Protein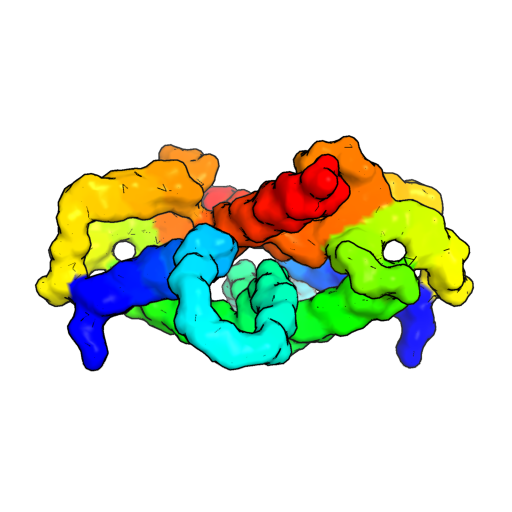 AF-0000000075836950 (afdb_homodimer)

Organism: Prymnesium parvum (NCBI:txid97485)

InterPro domains:
  IPR002048 EF-hand domain [PF13499] (46-102)
  IPR002048 EF-hand domain [PS50222] (43-71)
  IPR002048 EF-hand domain [PS50222] (75-110)
  IPR002048 EF-hand domain [SM00054] (47-75)
  IPR002048 EF-hand domain [SM00054] (79-107)
  IPR002048 EF-hand domain [cd00051] (47-103)
  IPR011992 EF-hand domain pair [SSF47473] (41-111)
  IPR018247 EF-Hand 1, calcium-binding site [PS00018] (88-100)

Structure (mmCIF, N/CA/C/O backbone):
data_AF-0000000075836950-model_v1
#
loop_
_entity.id
_entity.type
_entity.pdbx_description
1 polymer 'EF-hand domain-containing protein'
#
loop_
_atom_site.group_PDB
_atom_site.id
_atom_site.type_symbol
_atom_site.label_atom_id
_atom_site.label_alt_id
_atom_site.label_comp_id
_atom_site.label_asym_id
_atom_site.label_entity_id
_atom_site.label_seq_id
_atom_site.pdbx_PDB_ins_code
_atom_site.Cartn_x
_atom_site.Cartn_y
_atom_site.Cartn_z
_atom_site.occupancy
_atom_site.B_iso_or_equiv
_atom_site.auth_seq_id
_atom_site.auth_comp_id
_atom_site.auth_asym_id
_atom_site.auth_atom_id
_atom_site.pdbx_PDB_model_num
ATOM 1 N N . MET A 1 1 ? 17.656 -20.391 -0.139 1 33.03 1 MET A N 1
ATOM 2 C CA . MET A 1 1 ? 16.547 -20.234 0.793 1 33.03 1 MET A CA 1
ATOM 3 C C . MET A 1 1 ? 15.273 -20.875 0.243 1 33.03 1 MET A C 1
ATOM 5 O O . MET A 1 1 ? 15.016 -20.828 -0.96 1 33.03 1 MET A O 1
ATOM 9 N N . ARG A 1 2 ? 14.781 -21.922 0.894 1 37.28 2 ARG A N 1
ATOM 10 C CA . ARG A 1 2 ? 13.711 -22.812 0.458 1 37.28 2 ARG A CA 1
ATOM 11 C C . ARG A 1 2 ? 12.461 -22.016 0.08 1 37.28 2 ARG A C 1
ATOM 13 O O . ARG A 1 2 ? 12.133 -21.016 0.722 1 37.28 2 ARG A O 1
ATOM 20 N N . PRO A 1 3 ? 11.938 -22.344 -1.01 1 38.16 3 PRO A N 1
ATOM 21 C CA . PRO A 1 3 ? 10.742 -21.703 -1.558 1 38.16 3 PRO A CA 1
ATOM 22 C C . PRO A 1 3 ? 9.617 -21.594 -0.536 1 38.16 3 PRO A C 1
ATOM 24 O O . PRO A 1 3 ? 8.781 -20.688 -0.629 1 38.16 3 PRO A O 1
ATOM 27 N N . LEU A 1 4 ? 9.5 -22.656 0.334 1 40.75 4 LEU A N 1
ATOM 28 C CA . LEU A 1 4 ? 8.453 -22.625 1.347 1 40.75 4 LEU A CA 1
ATOM 29 C C . LEU A 1 4 ? 8.594 -21.375 2.227 1 40.75 4 LEU A C 1
ATOM 31 O O . LEU A 1 4 ? 7.598 -20.766 2.602 1 40.75 4 LEU A O 1
ATOM 35 N N . LYS A 1 5 ? 9.734 -21.203 2.689 1 46.09 5 LYS A N 1
ATOM 36 C CA . LYS A 1 5 ? 10.055 -20.094 3.588 1 46.09 5 LYS A CA 1
ATOM 37 C C . LYS A 1 5 ? 9.742 -18.75 2.939 1 46.09 5 LYS A C 1
ATOM 39 O O . LYS A 1 5 ? 9.383 -17.797 3.629 1 46.09 5 LYS A O 1
ATOM 44 N N . ARG A 1 6 ? 9.562 -19.016 1.681 1 44.62 6 ARG A N 1
ATOM 45 C CA . ARG A 1 6 ? 9.391 -17.766 0.959 1 44.62 6 ARG A CA 1
ATOM 46 C C . ARG A 1 6 ? 7.945 -17.281 1.034 1 44.62 6 ARG A C 1
ATOM 48 O O . ARG A 1 6 ? 7.691 -16.094 1.184 1 44.62 6 ARG A O 1
ATOM 55 N N . LEU A 1 7 ? 6.969 -18.219 0.743 1 46.62 7 LEU A N 1
ATOM 56 C CA . LEU A 1 7 ? 5.586 -17.797 0.926 1 46.62 7 LEU A CA 1
ATOM 57 C C . LEU A 1 7 ? 5.328 -17.406 2.373 1 46.62 7 LEU A C 1
ATOM 59 O O . LEU A 1 7 ? 4.676 -16.391 2.633 1 46.62 7 LEU A O 1
ATOM 63 N N . LEU A 1 8 ? 5.805 -18.25 3.24 1 49.03 8 LEU A N 1
ATOM 64 C CA . LEU A 1 8 ? 5.719 -17.906 4.656 1 49.03 8 LEU A CA 1
ATOM 65 C C . LEU A 1 8 ? 6.438 -16.578 4.938 1 49.03 8 LEU A C 1
ATOM 67 O O . LEU A 1 8 ? 5.988 -15.797 5.77 1 49.03 8 LEU A O 1
ATOM 71 N N . LEU A 1 9 ? 7.465 -16.578 4.27 1 49.38 9 LEU A N 1
ATOM 72 C CA . LEU A 1 9 ? 8.164 -15.312 4.426 1 49.38 9 LEU A CA 1
ATOM 73 C C . LEU A 1 9 ? 7.328 -14.156 3.895 1 49.38 9 LEU A C 1
ATOM 75 O O . LEU A 1 9 ? 7.281 -13.086 4.504 1 49.38 9 LEU A O 1
ATOM 79 N N . LEU A 1 10 ? 6.82 -14.602 2.658 1 53.12 10 LEU A N 1
ATOM 80 C CA . LEU A 1 10 ? 5.918 -13.555 2.199 1 53.12 10 LEU A CA 1
ATOM 81 C C . LEU A 1 10 ? 4.789 -13.328 3.197 1 53.12 10 LEU A C 1
ATOM 83 O O . LEU A 1 10 ? 4.465 -12.188 3.533 1 53.12 10 LEU A O 1
ATOM 87 N N . VAL A 1 11 ? 4.176 -14.523 3.516 1 55.38 11 VAL A N 1
ATOM 88 C CA . VAL A 1 11 ? 3.1 -14.453 4.5 1 55.38 11 VAL A CA 1
ATOM 89 C C . VAL A 1 11 ? 3.643 -13.914 5.82 1 55.38 11 VAL A C 1
ATOM 91 O O . VAL A 1 11 ? 2.992 -13.094 6.473 1 55.38 11 VAL A O 1
ATOM 94 N N . GLY A 1 12 ? 4.684 -14.547 6.074 1 55.53 12 GLY A N 1
ATOM 95 C CA . GLY A 1 12 ? 5.34 -14.078 7.285 1 55.53 12 GLY A CA 1
ATOM 96 C C . GLY A 1 12 ? 5.754 -12.617 7.219 1 55.53 12 GLY A C 1
ATOM 97 O O . GLY A 1 12 ? 5.559 -11.867 8.172 1 55.53 12 GLY A O 1
ATOM 98 N N . LEU A 1 13 ? 6.5 -12.484 6.18 1 50.88 13 LEU A N 1
ATOM 99 C CA . LEU A 1 13 ? 6.871 -11.086 5.996 1 50.88 13 LEU A CA 1
ATOM 100 C C . LEU A 1 13 ? 5.641 -10.188 6.027 1 50.88 13 LEU A C 1
ATOM 102 O O . LEU A 1 13 ? 5.668 -9.117 6.641 1 50.88 13 LEU A O 1
ATOM 106 N N . LEU A 1 14 ? 4.715 -10.75 5.285 1 51.88 14 LEU A N 1
ATOM 107 C CA . LEU A 1 14 ? 3.482 -9.969 5.262 1 51.88 14 LEU A CA 1
ATOM 108 C C . LEU A 1 14 ? 2.779 -10.023 6.613 1 51.88 14 LEU A C 1
ATOM 110 O O . LEU A 1 14 ? 2.205 -9.031 7.062 1 51.88 14 LEU A O 1
ATOM 114 N N . SER A 1 15 ? 2.729 -11.281 7.102 1 51.16 15 SER A N 1
ATOM 115 C CA . SER A 1 15 ? 2.191 -11.406 8.453 1 51.16 15 SER A CA 1
ATOM 116 C C . SER A 1 15 ? 3.043 -10.641 9.461 1 51.16 15 SER A C 1
ATOM 118 O O . SER A 1 15 ? 2.525 -10.109 10.445 1 51.16 15 SER A O 1
ATOM 120 N N . LEU A 1 16 ? 4.297 -10.859 9.383 1 48.06 16 LEU A N 1
ATOM 121 C CA . LEU A 1 16 ? 5.148 -10.039 10.242 1 48.06 16 LEU A CA 1
ATOM 122 C C . LEU A 1 16 ? 4.836 -8.562 10.062 1 48.06 16 LEU A C 1
ATOM 124 O O . LEU A 1 16 ? 4.898 -7.785 11.016 1 48.06 16 LEU A O 1
ATOM 128 N N . LEU A 1 17 ? 4.629 -8.312 8.883 1 43.25 17 LEU A N 1
ATOM 129 C CA . LEU A 1 17 ? 4.191 -6.945 8.633 1 43.25 17 LEU A CA 1
ATOM 130 C C . LEU A 1 17 ? 2.881 -6.652 9.352 1 43.25 17 LEU A C 1
ATOM 132 O O . LEU A 1 17 ? 2.674 -5.543 9.844 1 43.25 17 LEU A O 1
ATOM 136 N N . ILE A 1 18 ? 2.021 -7.621 9.289 1 41.62 18 ILE A N 1
ATOM 137 C CA . ILE A 1 18 ? 0.76 -7.473 10.008 1 41.62 18 ILE A CA 1
ATOM 138 C C . ILE A 1 18 ? 0.966 -7.789 11.484 1 41.62 18 ILE A C 1
ATOM 140 O O . ILE A 1 18 ? 0.426 -7.098 12.352 1 41.62 18 ILE A O 1
ATOM 144 N N . ALA A 1 19 ? 1.58 -8.914 11.781 1 41.06 19 ALA A N 1
ATOM 145 C CA . ALA A 1 19 ? 1.646 -9.414 13.156 1 41.06 19 ALA A CA 1
ATOM 146 C C . ALA A 1 19 ? 2.641 -8.602 13.984 1 41.06 19 ALA A C 1
ATOM 148 O O . ALA A 1 19 ? 2.707 -8.75 15.211 1 41.06 19 ALA A O 1
ATOM 149 N N . ALA A 1 20 ? 3.637 -7.961 13.422 1 42.06 20 ALA A N 1
ATOM 150 C CA . ALA A 1 20 ? 4.504 -7.312 14.406 1 42.06 20 ALA A CA 1
ATOM 151 C C . ALA A 1 20 ? 3.682 -6.629 15.492 1 42.06 20 ALA A C 1
ATOM 153 O O . ALA A 1 20 ? 4.219 -6.246 16.531 1 42.06 20 ALA A O 1
ATOM 154 N N . GLU A 1 21 ? 2.5 -6.344 15.242 1 41.16 21 GLU A N 1
ATOM 155 C CA . GLU A 1 21 ? 1.855 -5.758 16.422 1 41.16 21 GLU A CA 1
ATOM 156 C C . GLU A 1 21 ? 1.656 -6.801 17.516 1 41.16 21 GLU A C 1
ATOM 158 O O . GLU A 1 21 ? 1.626 -6.461 18.703 1 41.16 21 GLU A O 1
ATOM 163 N N . THR A 1 22 ? 1.437 -8 17.203 1 35.97 22 THR A N 1
ATOM 164 C CA . THR A 1 22 ? 1.013 -8.797 18.344 1 35.97 22 THR A CA 1
ATOM 165 C C . THR A 1 22 ? 2.217 -9.414 19.062 1 35.97 22 THR A C 1
ATOM 167 O O . THR A 1 22 ? 2.115 -9.844 20.203 1 35.97 22 THR A O 1
ATOM 170 N N . ALA A 1 23 ? 3.324 -9.844 18.422 1 34.81 23 ALA A N 1
ATOM 171 C CA . ALA A 1 23 ? 4.254 -10.648 19.219 1 34.81 23 ALA A CA 1
ATOM 172 C C . ALA A 1 23 ? 5.152 -9.758 20.062 1 34.81 23 ALA A C 1
ATOM 174 O O . ALA A 1 23 ? 6.18 -9.266 19.594 1 34.81 23 ALA A O 1
ATOM 175 N N . ALA A 1 24 ? 4.797 -8.891 20.922 1 33.41 24 ALA A N 1
ATOM 176 C CA . ALA A 1 24 ? 5.664 -8.391 21.984 1 33.41 24 ALA A CA 1
ATOM 177 C C . ALA A 1 24 ? 6.176 -9.531 22.859 1 33.41 24 ALA A C 1
ATOM 179 O O . ALA A 1 24 ? 5.438 -10.07 23.688 1 33.41 24 ALA A O 1
ATOM 180 N N . ALA A 1 25 ? 6.902 -10.523 22.422 1 31.52 25 ALA A N 1
ATOM 181 C CA . ALA A 1 25 ? 7.578 -11.164 23.547 1 31.52 25 ALA A CA 1
ATOM 182 C C . ALA A 1 25 ? 8.359 -10.148 24.375 1 31.52 25 ALA A C 1
ATOM 184 O O . ALA A 1 25 ? 8.875 -9.172 23.844 1 31.52 25 ALA A O 1
ATOM 185 N N . PRO A 1 26 ? 8.234 -10.117 25.828 1 31.22 26 PRO A N 1
ATOM 186 C CA . PRO A 1 26 ? 8.922 -9.312 26.844 1 31.22 26 PRO A CA 1
ATOM 187 C C . PRO A 1 26 ? 10.438 -9.477 26.797 1 31.22 26 PRO A C 1
ATOM 189 O O . PRO A 1 26 ? 11.133 -9.148 27.766 1 31.22 26 PRO A O 1
ATOM 192 N N . VAL A 1 27 ? 11.297 -9.812 25.906 1 32.34 27 VAL A N 1
ATOM 193 C CA . VAL A 1 27 ? 12.641 -9.844 26.469 1 32.34 27 VAL A CA 1
ATOM 194 C C . VAL A 1 27 ? 12.867 -8.602 27.328 1 32.34 27 VAL A C 1
ATOM 196 O O . VAL A 1 27 ? 12.188 -7.59 27.172 1 32.34 27 VAL A O 1
ATOM 199 N N . GLY A 1 28 ? 13.867 -8.641 28.438 1 29.92 28 GLY A N 1
ATOM 200 C CA . GLY A 1 28 ? 14.266 -7.711 29.484 1 29.92 28 GLY A CA 1
ATOM 201 C C . GLY A 1 28 ? 14.289 -6.266 29.016 1 29.92 28 GLY A C 1
ATOM 202 O O . GLY A 1 28 ? 13.539 -5.43 29.531 1 29.92 28 GLY A O 1
ATOM 203 N N . GLY A 1 29 ? 15.688 -5.691 28.969 1 29.17 29 GLY A N 1
ATOM 204 C CA . GLY A 1 29 ? 16.016 -4.324 29.344 1 29.17 29 GLY A CA 1
ATOM 205 C C . GLY A 1 29 ? 15.109 -3.297 28.688 1 29.17 29 GLY A C 1
ATOM 206 O O . GLY A 1 29 ? 14.344 -3.629 27.781 1 29.17 29 GLY A O 1
ATOM 207 N N . GLU A 1 30 ? 15.312 -1.854 29.219 1 29.7 30 GLU A N 1
ATOM 208 C CA . GLU A 1 30 ? 14.617 -0.583 29.406 1 29.7 30 GLU A CA 1
ATOM 209 C C . GLU A 1 30 ? 13.977 -0.115 28.094 1 29.7 30 GLU A C 1
ATOM 211 O O . GLU A 1 30 ? 12.852 0.383 28.094 1 29.7 30 GLU A O 1
ATOM 216 N N . ASP A 1 31 ? 14.938 0.348 27.234 1 29.86 31 ASP A N 1
ATOM 217 C CA . ASP A 1 31 ? 14.508 1.403 26.328 1 29.86 31 ASP A CA 1
ATOM 218 C C . ASP A 1 31 ? 13.391 0.915 25.406 1 29.86 31 ASP A C 1
ATOM 220 O O . ASP A 1 31 ? 13.633 0.111 24.5 1 29.86 31 ASP A O 1
ATOM 224 N N . GLY A 1 32 ? 12.367 0.345 25.875 1 30.55 32 GLY A N 1
ATOM 225 C CA . GLY A 1 32 ? 11.039 -0.024 25.391 1 30.55 32 GLY A CA 1
ATOM 226 C C . GLY A 1 32 ? 10.594 0.793 24.203 1 30.55 32 GLY A C 1
ATOM 227 O O . GLY A 1 32 ? 9.828 1.751 24.344 1 30.55 32 GLY A O 1
ATOM 228 N N . ALA A 1 33 ? 11.508 1.322 23.625 1 30.53 33 ALA A N 1
ATOM 229 C CA . ALA A 1 33 ? 11.172 2.186 22.5 1 30.53 33 ALA A CA 1
ATOM 230 C C . ALA A 1 33 ? 9.945 1.664 21.75 1 30.53 33 ALA A C 1
ATOM 232 O O . ALA A 1 33 ? 9.789 0.454 21.578 1 30.53 33 ALA A O 1
ATOM 233 N N . ALA A 1 34 ? 8.68 2.059 22.172 1 30.86 34 ALA A N 1
ATOM 234 C CA . ALA A 1 34 ? 7.398 1.99 21.469 1 30.86 34 ALA A CA 1
ATOM 235 C C . ALA A 1 34 ? 7.582 1.481 20.031 1 30.86 34 ALA A C 1
ATOM 237 O O . ALA A 1 34 ? 8.203 2.154 19.203 1 30.86 34 ALA A O 1
ATOM 238 N N . ALA A 1 35 ? 8.125 0.403 19.891 1 34.47 35 ALA A N 1
ATOM 239 C CA . ALA A 1 35 ? 8.266 -0.202 18.562 1 34.47 35 ALA A CA 1
ATOM 240 C C . ALA A 1 35 ? 7.238 0.361 17.594 1 34.47 35 ALA A C 1
ATOM 242 O O . ALA A 1 35 ? 6.035 0.136 17.75 1 34.47 35 ALA A O 1
ATOM 243 N N . ASP A 1 36 ? 7.148 1.615 17.328 1 37.84 36 ASP A N 1
ATOM 244 C CA . ASP A 1 36 ? 6.473 2.52 16.406 1 37.84 36 ASP A CA 1
ATOM 245 C C . ASP A 1 36 ? 5.898 1.756 15.211 1 37.84 36 ASP A C 1
ATOM 247 O O . ASP A 1 36 ? 6.578 0.917 14.617 1 37.84 36 ASP A O 1
ATOM 251 N N . GLN A 1 37 ? 4.656 1.041 15.227 1 49.66 37 GLN A N 1
ATOM 252 C CA . GLN A 1 37 ? 3.857 0.496 14.133 1 49.66 37 GLN A CA 1
ATOM 253 C C . GLN A 1 37 ? 4.445 0.877 12.781 1 49.66 37 GLN A C 1
ATOM 255 O O . GLN A 1 37 ? 4.055 1.884 12.188 1 49.66 37 GLN A O 1
ATOM 260 N N . ALA A 1 38 ? 5.766 0.848 12.578 1 50.69 38 ALA A N 1
ATOM 261 C CA . ALA A 1 38 ? 6.742 1.372 11.625 1 50.69 38 ALA A CA 1
ATOM 262 C C . ALA A 1 38 ? 6.383 0.968 10.195 1 50.69 38 ALA A C 1
ATOM 264 O O . ALA A 1 38 ? 5.805 -0.1 9.977 1 50.69 38 ALA A O 1
ATOM 265 N N . GLU A 1 39 ? 5.977 1.828 9.398 1 63.31 39 GLU A N 1
ATOM 266 C CA . GLU A 1 39 ? 5.906 1.787 7.941 1 63.31 39 GLU A CA 1
ATOM 267 C C . GLU A 1 39 ? 6.992 0.886 7.359 1 63.31 39 GLU A C 1
ATOM 269 O O . GLU A 1 39 ? 8.086 0.79 7.914 1 63.31 39 GLU A O 1
ATOM 274 N N . HIS A 1 40 ? 6.496 -0.117 6.613 1 71.69 40 HIS A N 1
ATOM 275 C CA . HIS A 1 40 ? 7.488 -0.938 5.926 1 71.69 40 HIS A CA 1
ATOM 276 C C . HIS A 1 40 ? 8.586 -0.077 5.309 1 71.69 40 HIS A C 1
ATOM 278 O O . HIS A 1 40 ? 8.297 0.972 4.723 1 71.69 40 HIS A O 1
ATOM 284 N N . SER A 1 41 ? 9.797 -0.574 5.727 1 72.44 41 SER A N 1
ATOM 285 C CA . SER A 1 41 ? 10.883 0.081 5.008 1 72.44 41 SER A CA 1
ATOM 286 C C . SER A 1 41 ? 10.82 -0.222 3.516 1 72.44 41 SER A C 1
ATOM 288 O O . SER A 1 41 ? 10.141 -1.159 3.096 1 72.44 41 SER A O 1
ATOM 290 N N . LEU A 1 42 ? 11.492 0.513 2.77 1 75.19 42 LEU A N 1
ATOM 291 C CA . LEU A 1 42 ? 11.555 0.309 1.327 1 75.19 42 LEU A CA 1
ATOM 292 C C . LEU A 1 42 ? 12.211 -1.024 0.994 1 75.19 42 LEU A C 1
ATOM 294 O O . LEU A 1 42 ? 11.797 -1.713 0.06 1 75.19 42 LEU A O 1
ATOM 298 N N . GLU A 1 43 ? 13.242 -1.278 1.768 1 76.81 43 GLU A N 1
ATOM 299 C CA . GLU A 1 43 ? 13.938 -2.543 1.55 1 76.81 43 GLU A CA 1
ATOM 300 C C . GLU A 1 43 ? 13.016 -3.73 1.802 1 76.81 43 GLU A C 1
ATOM 302 O O . GLU A 1 43 ? 13.039 -4.715 1.058 1 76.81 43 GLU A O 1
ATOM 307 N N . GLU A 1 44 ? 12.234 -3.605 2.803 1 78.88 44 GLU A N 1
ATOM 308 C CA . GLU A 1 44 ? 11.297 -4.676 3.127 1 78.88 44 GLU A CA 1
ATOM 309 C C . GLU A 1 44 ? 10.25 -4.848 2.029 1 78.88 44 GLU A C 1
ATOM 311 O O . GLU A 1 44 ? 9.883 -5.973 1.686 1 78.88 44 GLU A O 1
ATOM 316 N N . MET A 1 45 ? 9.797 -3.789 1.438 1 82.06 45 MET A N 1
ATOM 317 C CA . MET A 1 45 ? 8.812 -3.83 0.359 1 82.06 45 MET A CA 1
ATOM 318 C C . MET A 1 45 ? 9.406 -4.453 -0.898 1 82.06 45 MET A C 1
ATOM 320 O O . MET A 1 45 ? 8.734 -5.207 -1.602 1 82.06 45 MET A O 1
ATOM 324 N N . GLN A 1 46 ? 10.688 -4.133 -1.146 1 83.12 46 GLN A N 1
ATOM 325 C CA . GLN A 1 46 ? 11.375 -4.711 -2.295 1 83.12 46 GLN A CA 1
ATOM 326 C C . GLN A 1 46 ? 11.531 -6.223 -2.137 1 83.12 46 GLN A C 1
ATOM 328 O O . GLN A 1 46 ? 11.344 -6.977 -3.094 1 83.12 46 GLN A O 1
ATOM 333 N N . GLU A 1 47 ? 11.914 -6.57 -0.945 1 81.5 47 GLU A N 1
ATOM 334 C CA . GLU A 1 47 ? 12.055 -7.996 -0.665 1 81.5 47 GLU A CA 1
ATOM 335 C C . GLU A 1 47 ? 10.734 -8.727 -0.861 1 81.5 47 GLU A C 1
ATOM 337 O O . GLU A 1 47 ? 10.703 -9.836 -1.406 1 81.5 47 GLU A O 1
ATOM 342 N N . ALA A 1 48 ? 9.672 -8.086 -0.429 1 85.62 48 ALA A N 1
ATOM 343 C CA . ALA A 1 48 ? 8.344 -8.688 -0.581 1 85.62 48 ALA A CA 1
ATOM 344 C C . ALA A 1 48 ? 7.977 -8.836 -2.055 1 85.62 48 ALA A C 1
ATOM 346 O O . ALA A 1 48 ? 7.434 -9.859 -2.465 1 85.62 48 ALA A O 1
ATOM 347 N N . LYS A 1 49 ? 8.242 -7.836 -2.773 1 86.5 49 LYS A N 1
ATOM 348 C CA . LYS A 1 49 ? 7.938 -7.867 -4.203 1 86.5 49 LYS A CA 1
ATOM 349 C C . LYS A 1 49 ? 8.719 -8.969 -4.906 1 86.5 49 LYS A C 1
ATOM 351 O O . LYS A 1 49 ? 8.188 -9.656 -5.781 1 86.5 49 LYS A O 1
ATOM 356 N N . GLU A 1 50 ? 10.016 -9.094 -4.582 1 85.12 50 GLU A N 1
ATOM 357 C CA . GLU A 1 50 ? 10.844 -10.141 -5.176 1 85.12 50 GLU A CA 1
ATOM 358 C C . GLU A 1 50 ? 10.281 -11.531 -4.875 1 85.12 50 GLU A C 1
ATOM 360 O O . GLU A 1 50 ? 10.289 -12.406 -5.738 1 85.12 50 GLU A O 1
ATOM 365 N N . GLU A 1 51 ? 9.852 -11.766 -3.59 1 85.62 51 GLU A N 1
ATOM 366 C CA . GLU A 1 51 ? 9.25 -13.047 -3.219 1 85.62 51 GLU A CA 1
ATOM 367 C C . GLU A 1 51 ? 7.949 -13.281 -3.979 1 85.62 51 GLU A C 1
ATOM 369 O O . GLU A 1 51 ? 7.695 -14.391 -4.449 1 85.62 51 GLU A O 1
ATOM 374 N N . PHE A 1 52 ? 7.191 -12.242 -4.133 1 89.12 52 PHE A N 1
ATOM 375 C CA . PHE A 1 52 ? 5.965 -12.32 -4.918 1 89.12 52 PHE A CA 1
ATOM 376 C C . PHE A 1 52 ? 6.262 -12.773 -6.34 1 89.12 52 PHE A C 1
ATOM 378 O O . PHE A 1 52 ? 5.609 -13.688 -6.852 1 89.12 52 PHE A O 1
ATOM 385 N N . ASP A 1 53 ? 7.234 -12.148 -6.859 1 89 53 ASP A N 1
ATOM 386 C CA . ASP A 1 53 ? 7.602 -12.445 -8.242 1 89 53 ASP A CA 1
ATOM 387 C C . ASP A 1 53 ? 8.117 -13.883 -8.375 1 89 53 ASP A C 1
ATOM 389 O O . ASP A 1 53 ? 7.992 -14.492 -9.43 1 89 53 ASP A O 1
ATOM 393 N N . SER A 1 54 ? 8.703 -14.375 -7.355 1 89.5 54 SER A N 1
ATOM 394 C CA . SER A 1 54 ? 9.211 -15.75 -7.367 1 89.5 54 SER A CA 1
ATOM 395 C C . SER A 1 54 ? 8.062 -16.75 -7.371 1 89.5 54 SER A C 1
ATOM 397 O O . SER A 1 54 ? 8.203 -17.859 -7.898 1 89.5 54 SER A O 1
ATOM 399 N N . ILE A 1 55 ? 6.953 -16.422 -6.781 1 90.81 55 ILE A N 1
ATOM 400 C CA . ILE A 1 55 ? 5.797 -17.312 -6.707 1 90.81 55 ILE A CA 1
ATOM 401 C C . ILE A 1 55 ? 4.996 -17.219 -8.008 1 90.81 55 ILE A C 1
ATOM 403 O O . ILE A 1 55 ? 4.441 -18.219 -8.469 1 90.81 55 ILE A O 1
ATOM 407 N N . ASP A 1 56 ? 5 -16.031 -8.5 1 93.56 56 ASP A N 1
ATOM 408 C CA . ASP A 1 56 ? 4.363 -15.812 -9.789 1 93.56 56 ASP A CA 1
ATOM 409 C C . ASP A 1 56 ? 5.188 -16.422 -10.922 1 93.56 56 ASP A C 1
ATOM 411 O O . ASP A 1 56 ? 5.934 -15.727 -11.609 1 93.56 56 ASP A O 1
ATOM 415 N N . THR A 1 57 ? 5.016 -17.609 -11.18 1 92.69 57 THR A N 1
ATOM 416 C CA . THR A 1 57 ? 5.906 -18.375 -12.047 1 92.69 57 THR A CA 1
ATOM 417 C C . THR A 1 57 ? 5.707 -17.984 -13.508 1 92.69 57 THR A C 1
ATOM 419 O O . THR A 1 57 ? 6.648 -18.047 -14.305 1 92.69 57 THR A O 1
ATOM 422 N N . ASN A 1 58 ? 4.484 -17.609 -13.906 1 95.06 58 ASN A N 1
ATOM 423 C CA . ASN A 1 58 ? 4.258 -17.266 -15.297 1 95.06 58 ASN A CA 1
ATOM 424 C C . ASN A 1 58 ? 4.441 -15.758 -15.531 1 95.06 58 ASN A C 1
ATOM 426 O O . ASN A 1 58 ? 4.289 -15.281 -16.656 1 95.06 58 ASN A O 1
ATOM 430 N N . LYS A 1 59 ? 4.609 -14.961 -14.469 1 92.81 59 LYS A N 1
ATOM 431 C CA . LYS A 1 59 ? 4.996 -13.555 -14.484 1 92.81 59 LYS A CA 1
ATOM 432 C C . LYS A 1 59 ? 3.896 -12.695 -15.094 1 92.81 59 LYS A C 1
ATOM 434 O O . LYS A 1 59 ? 4.176 -11.758 -15.844 1 92.81 59 LYS A O 1
ATOM 439 N N . ASP A 1 60 ? 2.635 -13.07 -14.766 1 92.06 60 ASP A N 1
ATOM 440 C CA . ASP A 1 60 ? 1.538 -12.258 -15.273 1 92.06 60 ASP A CA 1
ATOM 441 C C . ASP A 1 60 ? 1.077 -11.242 -14.234 1 92.06 60 ASP A C 1
ATOM 443 O O . ASP A 1 60 ? 0.087 -10.531 -14.445 1 92.06 60 ASP A O 1
ATOM 447 N N . GLY A 1 61 ? 1.763 -11.227 -13.078 1 91.12 61 GLY A N 1
ATOM 448 C CA . GLY A 1 61 ? 1.471 -10.227 -12.062 1 91.12 61 GLY A CA 1
ATOM 449 C C . GLY A 1 61 ? 0.499 -10.711 -11.008 1 91.12 61 GLY A C 1
ATOM 450 O O . GLY A 1 61 ? 0.089 -9.953 -10.125 1 91.12 61 GLY A O 1
ATOM 451 N N . PHE A 1 62 ? 0.149 -12 -11.078 1 93.88 62 PHE A N 1
ATOM 452 C CA . PHE A 1 62 ? -0.776 -12.57 -10.109 1 93.88 62 PHE A CA 1
ATOM 453 C C . PHE A 1 62 ? -0.256 -13.906 -9.586 1 93.88 62 PHE A C 1
ATOM 455 O O . PHE A 1 62 ? 0.423 -14.641 -10.305 1 93.88 62 PHE A O 1
ATOM 462 N N . VAL A 1 63 ? -0.548 -14.117 -8.328 1 94.56 63 VAL A N 1
ATOM 463 C CA . VAL A 1 63 ? -0.29 -15.43 -7.73 1 94.56 63 VAL A CA 1
ATOM 464 C C . VAL A 1 63 ? -1.59 -16.219 -7.641 1 94.56 63 VAL A C 1
ATOM 466 O O . VAL A 1 63 ? -2.596 -15.727 -7.125 1 94.56 63 VAL A O 1
ATOM 469 N N . THR A 1 64 ? -1.542 -17.344 -8.211 1 96.44 64 THR A N 1
ATOM 470 C CA . THR A 1 64 ? -2.695 -18.234 -8.156 1 96.44 64 THR A CA 1
ATOM 471 C C . THR A 1 64 ? -2.398 -19.438 -7.273 1 96.44 64 THR A C 1
ATOM 473 O O . THR A 1 64 ? -1.256 -19.656 -6.859 1 96.44 64 THR A O 1
ATOM 476 N N . ARG A 1 65 ? -3.5 -20.172 -7.02 1 94.19 65 ARG A N 1
ATOM 477 C CA . ARG A 1 65 ? -3.312 -21.391 -6.234 1 94.19 65 ARG A CA 1
ATOM 478 C C . ARG A 1 65 ? -2.434 -22.391 -6.973 1 94.19 65 ARG A C 1
ATOM 480 O O . ARG A 1 65 ? -1.6 -23.062 -6.363 1 94.19 65 ARG A O 1
ATOM 487 N N . GLU A 1 66 ? -2.6 -22.531 -8.258 1 95.69 66 GLU A N 1
ATOM 488 C CA . GLU A 1 66 ? -1.809 -23.438 -9.078 1 95.69 66 GLU A CA 1
ATOM 489 C C . GLU A 1 66 ? -0.321 -23.109 -9 1 95.69 66 GLU A C 1
ATOM 491 O O . GLU A 1 66 ? 0.518 -24.016 -8.922 1 95.69 66 GLU A O 1
ATOM 496 N N . GLU A 1 67 ? -0.027 -21.875 -9.016 1 96.19 67 GLU A N 1
ATOM 497 C CA . GLU A 1 67 ? 1.369 -21.453 -8.953 1 96.19 67 GLU A CA 1
ATOM 498 C C . GLU A 1 67 ? 1.978 -21.766 -7.59 1 96.19 67 GLU A C 1
ATOM 500 O O . GLU A 1 67 ? 3.16 -22.109 -7.492 1 96.19 67 GLU A O 1
ATOM 505 N N . ILE A 1 68 ? 1.18 -21.656 -6.559 1 92.06 68 ILE A N 1
ATOM 506 C CA . ILE A 1 68 ? 1.662 -22.016 -5.227 1 92.06 68 ILE A CA 1
ATOM 507 C C . ILE A 1 68 ? 1.966 -23.5 -5.168 1 92.06 68 ILE A C 1
ATOM 509 O O . ILE A 1 68 ? 2.973 -23.922 -4.59 1 92.06 68 ILE A O 1
ATOM 513 N N . LEU A 1 69 ? 1.13 -24.297 -5.871 1 90.31 69 LEU A N 1
ATOM 514 C CA . LEU A 1 69 ? 1.276 -25.75 -5.852 1 90.31 69 LEU A CA 1
ATOM 515 C C . LEU A 1 69 ? 2.48 -26.188 -6.68 1 90.31 69 LEU A C 1
ATOM 517 O O . LEU A 1 69 ? 2.949 -27.312 -6.551 1 90.31 69 LEU A O 1
ATOM 521 N N . GLU A 1 70 ? 2.965 -25.281 -7.52 1 89.44 70 GLU A N 1
ATOM 522 C CA . GLU A 1 70 ? 4.113 -25.594 -8.367 1 89.44 70 GLU A CA 1
ATOM 523 C C . GLU A 1 70 ? 5.426 -25.312 -7.641 1 89.44 70 GLU A C 1
ATOM 525 O O . GLU A 1 70 ? 6.496 -25.719 -8.102 1 89.44 70 GLU A O 1
ATOM 530 N N . MET A 1 71 ? 5.309 -24.719 -6.504 1 83.19 71 MET A N 1
ATOM 531 C CA . MET A 1 71 ? 6.516 -24.391 -5.746 1 83.19 71 MET A CA 1
ATOM 532 C C . MET A 1 71 ? 7.145 -25.656 -5.168 1 83.19 71 MET A C 1
ATOM 534 O O . MET A 1 71 ? 6.488 -26.688 -5.062 1 83.19 71 MET A O 1
ATOM 538 N N . ASP A 1 72 ? 8.461 -25.531 -4.938 1 84.5 72 ASP A N 1
ATOM 539 C CA . ASP A 1 72 ? 9.172 -26.672 -4.359 1 84.5 72 ASP A CA 1
ATOM 540 C C . ASP A 1 72 ? 8.602 -27.047 -2.994 1 84.5 72 ASP A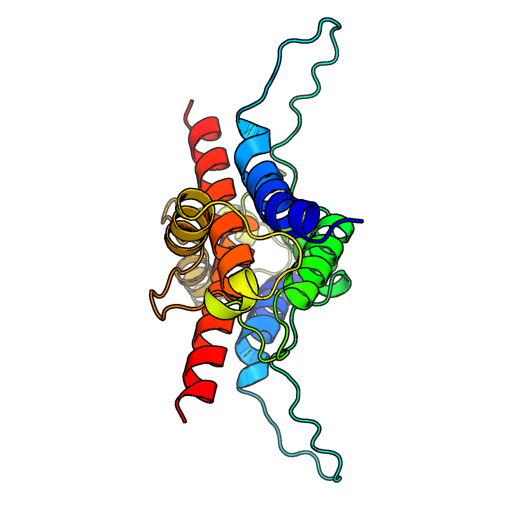 C 1
ATOM 542 O O . ASP A 1 72 ? 8.461 -28.219 -2.672 1 84.5 72 ASP A O 1
ATOM 546 N N . GLU A 1 73 ? 8.234 -26.047 -2.232 1 79.25 73 GLU A N 1
ATOM 547 C CA . GLU A 1 73 ? 7.625 -26.203 -0.917 1 79.25 73 GLU A CA 1
ATOM 548 C C . GLU A 1 73 ? 6.211 -25.641 -0.885 1 79.25 73 GLU A C 1
ATOM 550 O O . GLU A 1 73 ? 6.027 -24.422 -0.886 1 79.25 73 GLU A O 1
ATOM 555 N N . VAL A 1 74 ? 5.27 -26.594 -0.841 1 80.56 74 VAL A N 1
ATOM 556 C CA . VAL A 1 74 ? 3.873 -26.188 -0.911 1 80.56 74 VAL A CA 1
ATOM 557 C C . VAL A 1 74 ? 3.318 -26 0.5 1 80.56 74 VAL A C 1
ATOM 559 O O . VAL A 1 74 ? 3.414 -26.906 1.335 1 80.56 74 VAL A O 1
ATOM 562 N N . PRO A 1 75 ? 2.912 -24.828 0.768 1 80.62 75 PRO A N 1
ATOM 563 C CA . PRO A 1 75 ? 2.27 -24.625 2.068 1 80.62 75 PRO A CA 1
ATOM 564 C C . PRO A 1 75 ? 1.062 -25.547 2.277 1 80.62 75 PRO A C 1
ATOM 566 O O . PRO A 1 75 ? 0.579 -26.156 1.325 1 80.62 75 PRO A O 1
ATOM 569 N N . GLU A 1 76 ? 0.675 -25.562 3.592 1 82.69 76 GLU A N 1
ATOM 570 C CA . GLU A 1 76 ? -0.528 -26.344 3.906 1 82.69 76 GLU A CA 1
ATOM 571 C C . GLU A 1 76 ? -1.762 -25.719 3.256 1 82.69 76 GLU A C 1
ATOM 573 O O . GLU A 1 76 ? -1.796 -24.516 3 1 82.69 76 GLU A O 1
ATOM 578 N N . ALA A 1 77 ? -2.691 -26.578 2.924 1 86.38 77 ALA A N 1
ATOM 579 C CA . ALA A 1 77 ? -3.904 -26.141 2.24 1 86.38 77 ALA A CA 1
ATOM 580 C C . ALA A 1 77 ? -4.602 -25.031 3.02 1 86.38 77 ALA A C 1
ATOM 582 O O . ALA A 1 77 ? -5.105 -24.078 2.432 1 86.38 77 ALA A O 1
ATOM 583 N N . ASP A 1 78 ? -4.613 -25.219 4.371 1 86.81 78 ASP A N 1
ATOM 584 C CA . ASP A 1 78 ? -5.262 -24.203 5.203 1 86.81 78 ASP A CA 1
ATOM 585 C C . ASP A 1 78 ? -4.559 -22.859 5.07 1 86.81 78 ASP A C 1
ATOM 587 O O . ASP A 1 78 ? -5.211 -21.812 5.047 1 86.81 78 ASP A O 1
ATOM 591 N N . GLU A 1 79 ? -3.23 -22.906 4.984 1 83.94 79 GLU A N 1
ATOM 592 C CA . GLU A 1 79 ? -2.443 -21.688 4.852 1 83.94 79 GLU A CA 1
ATOM 593 C C . GLU A 1 79 ? -2.699 -21.016 3.504 1 83.94 79 GLU A C 1
ATOM 595 O O . GLU A 1 79 ? -2.797 -19.781 3.428 1 83.94 79 GLU A O 1
ATOM 600 N N . VAL A 1 80 ? -2.844 -21.75 2.494 1 89.5 80 VAL A N 1
ATOM 601 C CA . VAL A 1 80 ? -3.135 -21.219 1.167 1 89.5 80 VAL A CA 1
ATOM 602 C C . VAL A 1 80 ? -4.527 -20.594 1.157 1 89.5 80 VAL A C 1
ATOM 604 O O . VAL A 1 80 ? -4.711 -19.484 0.64 1 89.5 80 VAL A O 1
ATOM 607 N N . GLN A 1 81 ? -5.453 -21.312 1.763 1 89.75 81 GLN A N 1
ATOM 608 C CA . GLN A 1 81 ? -6.816 -20.797 1.837 1 89.75 81 GLN A CA 1
ATOM 609 C C . GLN A 1 81 ? -6.859 -19.469 2.57 1 89.75 81 GLN A C 1
ATOM 611 O O . GLN A 1 81 ? -7.527 -18.531 2.125 1 89.75 81 GLN A O 1
ATOM 616 N N . GLU A 1 82 ? -6.121 -19.438 3.684 1 86.25 82 GLU A N 1
ATOM 617 C CA . GLU A 1 82 ? -6.078 -18.203 4.469 1 86.25 82 GLU A CA 1
ATOM 618 C C . GLU A 1 82 ? -5.465 -17.062 3.664 1 86.25 82 GLU A C 1
ATOM 620 O O . GLU A 1 82 ? -5.926 -15.914 3.75 1 86.25 82 GLU A O 1
ATOM 625 N N . PHE A 1 83 ? -4.469 -17.391 2.885 1 87.69 83 PHE A N 1
ATOM 626 C CA . PHE A 1 83 ? -3.811 -16.391 2.049 1 87.69 83 PHE A CA 1
ATOM 627 C C . PHE A 1 83 ? -4.801 -15.758 1.081 1 87.69 83 PHE A C 1
ATOM 629 O O . PHE A 1 83 ? -4.883 -14.531 0.986 1 87.69 83 PHE A O 1
ATOM 636 N N . PHE A 1 84 ? -5.547 -16.547 0.486 1 91.88 84 PHE A N 1
ATOM 637 C CA . PHE A 1 84 ? -6.457 -16.031 -0.529 1 91.88 84 PHE A CA 1
ATOM 638 C C . PHE A 1 84 ? -7.645 -15.328 0.116 1 91.88 84 PHE A C 1
ATOM 640 O O . PHE A 1 84 ? -8.18 -14.359 -0.439 1 91.88 84 PHE A O 1
ATOM 647 N N . GLU A 1 85 ? -8.016 -15.82 1.291 1 91 85 GLU A N 1
ATOM 648 C CA . GLU A 1 85 ? -9.094 -15.156 2.014 1 91 85 GLU A CA 1
ATOM 649 C C . GLU A 1 85 ? -8.672 -13.758 2.457 1 91 85 GLU A C 1
ATOM 651 O O . GLU A 1 85 ? -9.508 -12.844 2.52 1 91 85 GLU A O 1
ATOM 656 N N . THR A 1 86 ? -7.41 -13.562 2.732 1 89.06 86 THR A N 1
ATOM 657 C CA . THR A 1 86 ? -6.895 -12.312 3.271 1 89.06 86 THR A CA 1
ATOM 658 C C . THR A 1 86 ? -6.547 -11.344 2.145 1 89.06 86 THR A C 1
ATOM 660 O O . THR A 1 86 ? -6.871 -10.156 2.217 1 89.06 86 THR A O 1
ATOM 663 N N . TYR A 1 87 ? -5.992 -11.93 1.047 1 91.5 87 TYR A N 1
ATOM 664 C CA . TYR A 1 87 ? -5.316 -11 0.148 1 91.5 87 TYR A CA 1
ATOM 665 C C . TYR A 1 87 ? -6.047 -10.906 -1.188 1 91.5 87 TYR A C 1
ATOM 667 O O . TYR A 1 87 ? -5.809 -9.977 -1.967 1 91.5 87 TYR A O 1
ATOM 675 N N . ASP A 1 88 ? -6.84 -11.938 -1.448 1 93.69 88 ASP A N 1
ATOM 676 C CA . ASP A 1 88 ? -7.676 -11.828 -2.639 1 93.69 88 ASP A CA 1
ATOM 677 C C . ASP A 1 88 ? -8.914 -10.977 -2.363 1 93.69 88 ASP A C 1
ATOM 679 O O . ASP A 1 88 ? -10.023 -11.508 -2.229 1 93.69 88 ASP A O 1
ATOM 683 N N . THR A 1 89 ? -8.727 -9.727 -2.395 1 90.5 89 THR A N 1
ATOM 684 C CA . THR A 1 89 ? -9.734 -8.789 -1.897 1 90.5 89 THR A CA 1
ATOM 685 C C . THR A 1 89 ? -10.867 -8.625 -2.906 1 90.5 89 THR A C 1
ATOM 687 O O . THR A 1 89 ? -11.969 -8.219 -2.545 1 90.5 89 THR A O 1
ATOM 690 N N . ASN A 1 90 ? -10.555 -8.891 -4.137 1 92.88 90 ASN A N 1
ATOM 691 C CA . ASN A 1 90 ? -11.617 -8.719 -5.121 1 92.88 90 ASN A CA 1
ATOM 692 C C . ASN A 1 90 ? -12.258 -10.055 -5.488 1 92.88 90 ASN A C 1
ATOM 694 O O . ASN A 1 90 ? -13.117 -10.117 -6.371 1 92.88 90 ASN A O 1
ATOM 698 N N . SER A 1 91 ? -11.781 -11.18 -4.977 1 95.06 91 SER A N 1
ATOM 699 C CA . SER A 1 91 ? -12.344 -12.523 -5.035 1 95.06 91 SER A CA 1
ATOM 700 C C . SER A 1 91 ? -12.32 -13.07 -6.457 1 95.06 91 SER A C 1
ATOM 702 O O . SER A 1 91 ? -13.258 -13.758 -6.879 1 95.06 91 SER A O 1
ATOM 704 N N . ASP A 1 92 ? -11.242 -12.711 -7.164 1 95.38 92 ASP A N 1
ATOM 705 C CA . ASP A 1 92 ? -11.195 -13.219 -8.531 1 95.38 92 ASP A CA 1
ATOM 706 C C . ASP A 1 92 ? -10.32 -14.469 -8.625 1 95.38 92 ASP A C 1
ATOM 708 O O . ASP A 1 92 ? -10.031 -14.945 -9.727 1 95.38 92 ASP A O 1
ATOM 712 N N . GLY A 1 93 ? -9.898 -14.969 -7.543 1 95.62 93 GLY A N 1
ATOM 713 C CA . GLY A 1 93 ? -9.188 -16.234 -7.48 1 95.62 93 GLY A CA 1
ATOM 714 C C . GLY A 1 93 ? -7.688 -16.094 -7.668 1 95.62 93 GLY A C 1
ATOM 715 O O . GLY A 1 93 ? -6.961 -17.078 -7.727 1 95.62 93 GLY A O 1
ATOM 716 N N . LYS A 1 94 ? -7.203 -14.914 -7.758 1 96.31 94 LYS A N 1
ATOM 717 C CA . LYS A 1 94 ? -5.777 -14.617 -7.848 1 96.31 94 LYS A CA 1
ATOM 718 C C . LYS A 1 94 ? -5.41 -13.422 -6.965 1 96.31 94 LYS A C 1
ATOM 720 O O . LYS A 1 94 ? -6.281 -12.672 -6.527 1 96.31 94 LYS A O 1
ATOM 725 N N . VAL A 1 95 ? -4.152 -13.367 -6.629 1 94.44 95 VAL A N 1
ATOM 726 C CA . VAL A 1 95 ? -3.68 -12.305 -5.754 1 94.44 95 VAL A CA 1
ATOM 727 C C . VAL A 1 95 ? -2.582 -11.508 -6.457 1 94.44 95 VAL A C 1
ATOM 729 O O . VAL A 1 95 ? -1.617 -12.086 -6.965 1 94.44 95 VAL A O 1
ATOM 732 N N . SER A 1 96 ? -2.799 -10.18 -6.539 1 92.75 96 SER A N 1
ATOM 733 C CA . SER A 1 96 ? -1.744 -9.305 -7.027 1 92.75 96 SER A CA 1
ATOM 734 C C . SER A 1 96 ? -0.934 -8.719 -5.875 1 92.75 96 SER A C 1
ATOM 736 O O . SER A 1 96 ? -1.366 -8.758 -4.723 1 92.75 96 SER A O 1
ATOM 738 N N . PHE A 1 97 ? 0.19 -8.172 -6.219 1 91.5 97 PHE A N 1
ATOM 739 C CA . PHE A 1 97 ? 0.986 -7.52 -5.188 1 91.5 97 PHE A CA 1
ATOM 740 C C . PHE A 1 97 ? 0.259 -6.297 -4.637 1 91.5 97 PHE A C 1
ATOM 742 O O . PHE A 1 97 ? 0.36 -5.996 -3.445 1 91.5 97 PHE A O 1
ATOM 749 N N . ASP A 1 98 ? -0.467 -5.664 -5.508 1 90.19 98 ASP A N 1
ATOM 750 C CA . ASP A 1 98 ? -1.22 -4.492 -5.074 1 90.19 98 ASP A CA 1
ATOM 751 C C . ASP A 1 98 ? -2.291 -4.875 -4.055 1 90.19 98 ASP A C 1
ATOM 753 O O . ASP A 1 98 ? -2.547 -4.129 -3.105 1 90.19 98 ASP A O 1
ATOM 757 N N . GLU A 1 99 ? -2.877 -6 -4.27 1 92.75 99 GLU A N 1
ATOM 758 C CA . GLU A 1 99 ? -3.855 -6.465 -3.293 1 92.75 99 GLU A CA 1
ATOM 759 C C . GLU A 1 99 ? -3.203 -6.719 -1.936 1 92.75 99 GLU A C 1
ATOM 761 O O . GLU A 1 99 ? -3.781 -6.398 -0.895 1 92.75 99 GLU A O 1
ATOM 766 N N . ILE A 1 100 ? -2.027 -7.234 -1.973 1 91.12 100 ILE A N 1
ATOM 767 C CA . ILE A 1 100 ? -1.292 -7.5 -0.741 1 91.12 100 ILE A CA 1
ATOM 768 C C . ILE A 1 100 ? -0.963 -6.18 -0.042 1 91.12 100 ILE A C 1
ATOM 77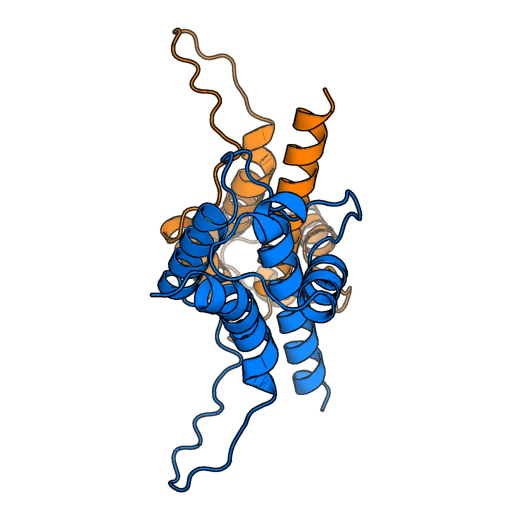0 O O . ILE A 1 100 ? -1.186 -6.039 1.162 1 91.12 100 ILE A O 1
ATOM 774 N N . VAL A 1 101 ? -0.42 -5.27 -0.801 1 88.44 101 VAL A N 1
ATOM 775 C CA . VAL A 1 101 ? -0.032 -3.973 -0.261 1 88.44 101 VAL A CA 1
ATOM 776 C C . VAL A 1 101 ? -1.253 -3.273 0.333 1 88.44 101 VAL A C 1
ATOM 778 O O . VAL A 1 101 ? -1.188 -2.727 1.437 1 88.44 101 VAL A O 1
ATOM 781 N N . ALA A 1 102 ? -2.363 -3.316 -0.374 1 90.06 102 ALA A N 1
ATOM 782 C CA . ALA A 1 102 ? -3.584 -2.674 0.104 1 90.06 102 ALA A CA 1
ATOM 783 C C . ALA A 1 102 ? -4.066 -3.312 1.402 1 90.06 102 ALA A C 1
ATOM 785 O O . ALA A 1 102 ? -4.402 -2.611 2.361 1 90.06 102 ALA A O 1
ATOM 786 N N . ALA A 1 103 ? -4.074 -4.578 1.451 1 89.31 103 ALA A N 1
ATOM 787 C CA . ALA A 1 103 ? -4.543 -5.289 2.637 1 89.31 103 ALA A CA 1
ATOM 788 C C . ALA A 1 103 ? -3.66 -4.992 3.844 1 89.31 103 ALA A C 1
ATOM 790 O O . ALA A 1 103 ? -4.16 -4.754 4.945 1 89.31 103 ALA A O 1
ATOM 791 N N . ASP A 1 104 ? -2.373 -4.961 3.584 1 87.88 104 ASP A N 1
ATOM 792 C CA . ASP A 1 104 ? -1.44 -4.672 4.668 1 87.88 104 ASP A CA 1
ATOM 793 C C . ASP A 1 104 ? -1.644 -3.256 5.207 1 87.88 104 ASP A C 1
ATOM 795 O O . ASP A 1 104 ? -1.687 -3.047 6.418 1 87.88 104 ASP A O 1
ATOM 799 N N . ALA A 1 105 ? -1.715 -2.359 4.289 1 88.19 105 ALA A N 1
ATOM 800 C CA . ALA A 1 105 ? -1.902 -0.968 4.691 1 88.19 105 ALA A CA 1
ATOM 801 C C . ALA A 1 105 ? -3.197 -0.795 5.48 1 88.19 105 ALA A C 1
ATOM 803 O O . ALA A 1 105 ? -3.232 -0.069 6.477 1 88.19 105 ALA A O 1
ATOM 804 N N . LEU A 1 106 ? -4.254 -1.434 5.07 1 89.31 106 LEU A N 1
ATOM 805 C CA . LEU A 1 106 ? -5.535 -1.345 5.762 1 89.31 106 LEU A CA 1
ATOM 806 C C . LEU A 1 106 ? -5.449 -1.961 7.152 1 89.31 106 LEU A C 1
ATOM 808 O O . LEU A 1 106 ? -6.027 -1.437 8.109 1 89.31 106 LEU A O 1
ATOM 812 N N . LEU A 1 107 ? -4.719 -3.031 7.176 1 84.12 107 LEU A N 1
ATOM 813 C CA . LEU A 1 107 ? -4.535 -3.668 8.477 1 84.12 107 LEU A CA 1
ATOM 814 C C . LEU A 1 107 ? -3.756 -2.762 9.422 1 84.12 107 LEU A C 1
ATOM 816 O O . LEU A 1 107 ? -4.078 -2.67 10.602 1 84.12 107 LEU A O 1
ATOM 820 N N . ARG A 1 108 ? -2.771 -2.105 8.922 1 84.69 108 ARG A N 1
ATOM 821 C CA . ARG A 1 108 ? -1.976 -1.204 9.75 1 84.69 108 ARG A CA 1
ATOM 822 C C . ARG A 1 108 ? -2.803 -0.009 10.211 1 84.69 108 ARG A C 1
ATOM 824 O O . ARG A 1 108 ? -2.709 0.41 11.367 1 84.69 108 ARG A O 1
ATOM 831 N N . GLU A 1 109 ? -3.541 0.511 9.25 1 86.31 109 GLU A N 1
ATOM 832 C CA . GLU A 1 109 ? -4.398 1.639 9.602 1 86.31 109 GLU A CA 1
ATOM 833 C C . GLU A 1 109 ? -5.352 1.272 10.742 1 86.31 109 GLU A C 1
ATOM 835 O O . GLU A 1 109 ? -5.566 2.068 11.656 1 86.31 109 GLU A O 1
ATOM 840 N N . GLU A 1 110 ? -5.91 0.075 10.719 1 84.19 110 GLU A N 1
ATOM 841 C CA . GLU A 1 110 ? -6.816 -0.384 11.766 1 84.19 110 GLU A CA 1
ATOM 842 C C . GLU A 1 110 ? -6.105 -0.453 13.117 1 84.19 110 GLU A C 1
ATOM 844 O O . GLU A 1 110 ? -6.691 -0.126 14.148 1 84.19 110 GLU A O 1
ATOM 849 N N . THR A 1 111 ? -4.941 -0.917 13.047 1 80.69 111 THR A N 1
ATOM 850 C CA . THR A 1 111 ? -4.156 -1.033 14.266 1 80.69 111 THR A CA 1
ATOM 851 C C . THR A 1 111 ? -3.869 0.344 14.859 1 80.69 111 THR 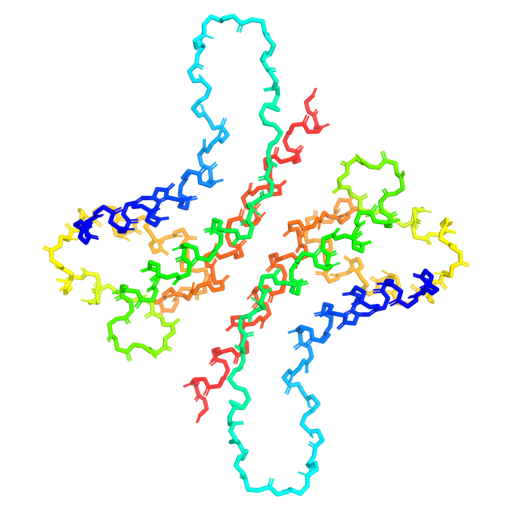A C 1
ATOM 853 O O . THR A 1 111 ? -3.943 0.532 16.078 1 80.69 111 THR A O 1
ATOM 856 N N . LYS A 1 112 ? -3.533 1.29 14.016 1 80.88 112 LYS A N 1
ATOM 857 C CA . LYS A 1 112 ? -3.285 2.658 14.453 1 80.88 112 LYS A CA 1
ATOM 858 C C . LYS A 1 112 ? -4.52 3.252 15.133 1 80.88 112 LYS A C 1
ATOM 860 O O . LYS A 1 112 ? -4.406 3.936 16.156 1 80.88 112 LYS A O 1
ATOM 865 N N . GLN A 1 113 ? -5.633 2.98 14.508 1 82.19 113 GLN A N 1
ATOM 866 C CA . GLN A 1 113 ? -6.883 3.521 15.031 1 82.19 113 GLN A CA 1
ATOM 867 C C . GLN A 1 113 ? -7.223 2.9 16.391 1 82.19 113 GLN A C 1
ATOM 869 O O . GLN A 1 113 ? -7.727 3.584 17.281 1 82.19 113 GLN A O 1
ATOM 874 N N . GLN A 1 114 ? -6.965 1.706 16.516 1 80.5 114 GLN A N 1
ATOM 875 C CA . GLN A 1 114 ? -7.25 1.025 17.766 1 80.5 114 GLN A CA 1
ATOM 876 C C . GLN A 1 114 ? -6.383 1.571 18.906 1 80.5 114 GLN A C 1
ATOM 878 O O . GLN A 1 114 ? -6.863 1.768 20.016 1 80.5 114 GLN A O 1
ATOM 883 N N . LYS A 1 115 ? -5.23 1.915 18.656 1 76.19 115 LYS A N 1
ATOM 884 C CA . LYS A 1 115 ? -4.297 2.412 19.656 1 76.19 115 LYS A CA 1
ATOM 885 C C . LYS A 1 115 ? -4.605 3.861 20.031 1 76.19 115 LYS A C 1
ATOM 887 O O . LYS A 1 115 ? -4.355 4.289 21.156 1 76.19 115 LYS A O 1
ATOM 892 N N . SER A 1 116 ? -5.035 4.578 18.984 1 73.12 116 SER A N 1
ATOM 893 C CA . SER A 1 116 ? -5.324 5.988 19.234 1 73.12 116 SER A CA 1
ATOM 894 C C . SER A 1 116 ? -6.602 6.152 20.062 1 73.12 116 SER A C 1
ATOM 896 O O . SER A 1 116 ? -6.812 7.195 20.688 1 73.12 116 SER A O 1
ATOM 898 N N . THR A 1 117 ? -7.484 5.238 20.062 1 67.25 117 THR A N 1
ATOM 899 C CA . THR A 1 117 ? -8.734 5.316 20.812 1 67.25 117 THR A CA 1
ATOM 900 C C . THR A 1 117 ? -8.57 4.719 22.203 1 67.25 117 THR A C 1
ATOM 902 O O . THR A 1 117 ? -9.383 4.988 23.094 1 67.25 117 THR A O 1
ATOM 905 N N . GLU A 1 118 ? -7.598 3.963 22.453 1 55.44 118 GLU A N 1
ATOM 906 C CA . GLU A 1 118 ? -7.391 3.455 23.797 1 55.44 118 GLU A CA 1
ATOM 907 C C . GLU A 1 118 ? -6.57 4.43 24.641 1 55.44 118 GLU A C 1
ATOM 909 O O . GLU A 1 118 ? -6.895 4.691 25.797 1 55.44 118 GLU A O 1
ATOM 914 N N . MET B 1 1 ? 11.234 24.031 -2.535 1 34.12 1 MET B N 1
ATOM 915 C CA . MET B 1 1 ? 10.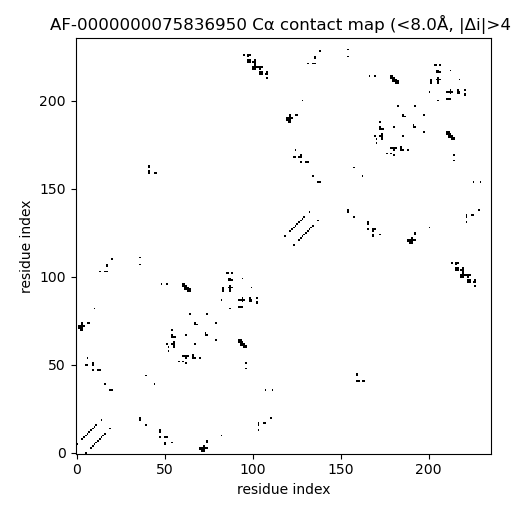047 23.609 -3.283 1 34.12 1 MET B CA 1
ATOM 916 C C . MET B 1 1 ? 8.773 23.969 -2.533 1 34.12 1 MET B C 1
ATOM 918 O O . MET B 1 1 ? 8.727 23.891 -1.305 1 34.12 1 MET B O 1
ATOM 922 N N . ARG B 1 2 ? 7.941 24.828 -3.115 1 38.28 2 ARG B N 1
ATOM 923 C CA . ARG B 1 2 ? 6.77 25.469 -2.512 1 38.28 2 ARG B CA 1
ATOM 924 C C . ARG B 1 2 ? 5.828 24.422 -1.925 1 38.28 2 ARG B C 1
ATOM 926 O O . ARG B 1 2 ? 5.676 23.328 -2.486 1 38.28 2 ARG B O 1
ATOM 933 N N . PRO B 1 3 ? 5.422 24.656 -0.772 1 39.78 3 PRO B N 1
ATOM 934 C CA . PRO B 1 3 ? 4.523 23.766 -0.033 1 39.78 3 PRO B CA 1
ATOM 935 C C . PRO B 1 3 ? 3.318 23.328 -0.86 1 39.78 3 PRO B C 1
ATOM 937 O O . PRO B 1 3 ? 2.799 22.219 -0.662 1 39.78 3 PRO B O 1
ATOM 940 N N . LEU B 1 4 ? 2.779 24.297 -1.68 1 41.53 4 LEU B N 1
ATOM 941 C CA . LEU B 1 4 ? 1.623 23.938 -2.5 1 41.53 4 LEU B CA 1
ATOM 942 C C . LEU B 1 4 ? 1.936 22.766 -3.41 1 41.53 4 LEU B C 1
ATOM 944 O O . LEU B 1 4 ? 1.085 21.891 -3.623 1 41.53 4 LEU B O 1
ATOM 948 N N . LYS B 1 5 ? 2.971 22.891 -4.023 1 47.44 5 LYS B N 1
ATOM 949 C CA . LYS B 1 5 ? 3.416 21.891 -4.992 1 47.44 5 LYS B CA 1
ATOM 950 C C . LYS B 1 5 ? 3.574 20.516 -4.332 1 47.44 5 LYS B C 1
ATOM 952 O O . LYS B 1 5 ? 3.359 19.484 -4.973 1 47.44 5 LYS B O 1
ATOM 957 N N . ARG B 1 6 ? 3.574 20.766 -3.066 1 45.34 6 ARG B N 1
ATOM 958 C CA . ARG B 1 6 ? 3.865 19.516 -2.369 1 45.34 6 ARG B CA 1
ATOM 959 C C . ARG B 1 6 ? 2.605 18.672 -2.203 1 45.34 6 ARG B C 1
ATOM 961 O O . ARG B 1 6 ? 2.646 17.453 -2.344 1 45.34 6 ARG B O 1
ATOM 968 N N . LEU B 1 7 ? 1.476 19.312 -1.729 1 47.72 7 LEU B N 1
ATOM 969 C CA . LEU B 1 7 ? 0.235 18.547 -1.672 1 47.72 7 LEU B CA 1
ATOM 970 C C . LEU B 1 7 ? -0.166 18.047 -3.059 1 47.72 7 LEU B C 1
ATOM 972 O O . LEU B 1 7 ? -0.574 16.906 -3.221 1 47.72 7 LEU B O 1
ATOM 976 N N . LEU B 1 8 ? -0.104 18.984 -3.971 1 49.41 8 LEU B N 1
ATOM 977 C CA . LEU B 1 8 ? -0.354 18.594 -5.352 1 49.41 8 LEU B CA 1
ATOM 978 C C . LEU B 1 8 ? 0.613 17.5 -5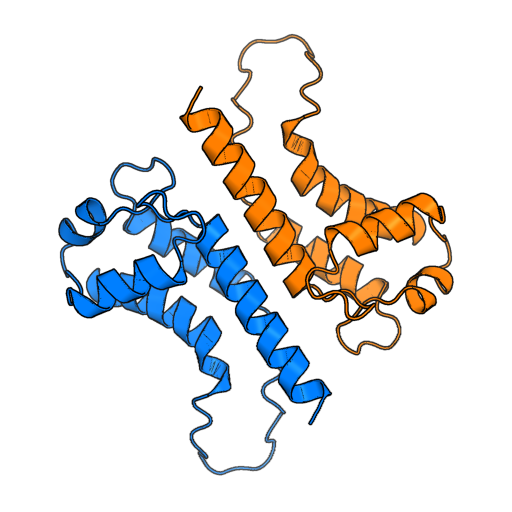.793 1 49.41 8 LEU B C 1
ATOM 980 O O . LEU B 1 8 ? 0.238 16.594 -6.543 1 49.41 8 LEU B O 1
ATOM 984 N N . LEU B 1 9 ? 1.711 17.781 -5.301 1 49.69 9 LEU B N 1
ATOM 985 C CA . LEU B 1 9 ? 2.68 16.734 -5.609 1 49.69 9 LEU B CA 1
ATOM 986 C C . LEU B 1 9 ? 2.273 15.406 -4.969 1 49.69 9 LEU B C 1
ATOM 988 O O . LEU B 1 9 ? 2.398 14.352 -5.59 1 49.69 9 LEU B O 1
ATOM 992 N N . LEU B 1 10 ? 1.897 15.734 -3.654 1 54.06 10 LEU B N 1
ATOM 993 C CA . LEU B 1 10 ? 1.409 14.5 -3.062 1 54.06 10 LEU B CA 1
ATOM 994 C C . LEU B 1 10 ? 0.215 13.953 -3.84 1 54.06 10 LEU B C 1
ATOM 996 O O . LEU B 1 10 ? 0.153 12.758 -4.137 1 54.06 10 LEU B O 1
ATOM 1000 N N . VAL B 1 11 ? -0.745 14.922 -4.004 1 55.69 11 VAL B N 1
ATOM 1001 C CA . VAL B 1 11 ? -1.927 14.555 -4.777 1 55.69 11 VAL B CA 1
ATOM 1002 C C . VAL B 1 11 ? -1.512 14.125 -6.184 1 55.69 11 VAL B C 1
ATOM 1004 O O . VAL B 1 11 ? -2.039 13.148 -6.723 1 55.69 11 VAL B O 1
ATOM 1007 N N . GLY B 1 12 ? -0.745 15 -6.617 1 55.72 12 GLY B N 1
ATOM 1008 C CA . GLY B 1 12 ? -0.225 14.688 -7.938 1 55.72 12 GLY B CA 1
ATOM 1009 C C . GLY B 1 12 ? 0.558 13.391 -7.977 1 55.72 12 GLY B C 1
ATOM 1010 O O . GLY B 1 12 ? 0.394 12.586 -8.898 1 55.72 12 GLY B O 1
ATOM 1011 N N . LEU B 1 13 ? 1.484 13.492 -7.09 1 51.09 13 LEU B N 1
ATOM 1012 C CA . LEU B 1 13 ? 2.236 12.242 -7.008 1 51.09 13 LEU B CA 1
ATOM 1013 C C . LEU B 1 13 ? 1.299 11.055 -6.84 1 51.09 13 LEU B C 1
ATOM 1015 O O . LEU B 1 13 ? 1.49 10.008 -7.469 1 51.09 13 LEU B O 1
ATOM 1019 N N . LEU B 1 14 ? 0.402 11.375 -5.93 1 52.41 14 LEU B N 1
ATOM 1020 C CA . LEU B 1 14 ? -0.561 10.305 -5.691 1 52.41 14 LEU B CA 1
ATOM 1021 C C . LEU B 1 14 ? -1.482 10.125 -6.895 1 52.41 14 LEU B C 1
ATOM 1023 O O . LEU B 1 14 ? -1.845 9 -7.242 1 52.41 14 LEU B O 1
ATOM 1027 N N . SER B 1 15 ? -1.94 11.312 -7.336 1 51.97 15 SER B N 1
ATOM 1028 C CA . SER B 1 15 ? -2.732 11.258 -8.562 1 51.97 15 SER B CA 1
ATOM 1029 C C . SER B 1 15 ? -1.911 10.711 -9.727 1 51.97 15 SER B C 1
ATOM 1031 O O . SER B 1 15 ? -2.445 10.039 -10.609 1 51.97 15 SER B O 1
ATOM 1033 N N . LEU B 1 16 ? -0.766 11.25 -9.867 1 48.59 16 LEU B N 1
ATOM 1034 C CA . LEU B 1 16 ? 0.095 10.664 -10.891 1 48.59 16 LEU B CA 1
ATOM 1035 C C . LEU B 1 16 ? 0.225 9.156 -10.695 1 48.59 16 LEU B C 1
ATOM 1037 O O . LEU B 1 16 ? 0.305 8.406 -11.664 1 48.59 16 LEU B O 1
ATOM 1041 N N . LEU B 1 17 ? 0.314 8.922 -9.508 1 43.62 17 LEU B N 1
ATOM 1042 C CA . LEU B 1 17 ? 0.316 7.492 -9.211 1 43.62 17 LEU B CA 1
ATOM 1043 C C . LEU B 1 17 ? -0.982 6.836 -9.672 1 43.62 17 LEU B C 1
ATOM 1045 O O . LEU B 1 17 ? -0.975 5.695 -10.141 1 43.62 17 LEU B O 1
ATOM 1049 N N . ILE B 1 18 ? -2.057 7.547 -9.445 1 42.41 18 ILE B N 1
ATOM 1050 C CA . ILE B 1 18 ? -3.35 7.047 -9.898 1 42.41 18 ILE B CA 1
ATOM 1051 C C . ILE B 1 18 ? -3.531 7.363 -11.383 1 42.41 18 ILE B C 1
ATOM 1053 O O . ILE B 1 18 ? -4.02 6.523 -12.148 1 42.41 18 ILE B O 1
ATOM 1057 N N . ALA B 1 19 ? -3.326 8.617 -11.773 1 41.62 19 ALA B N 1
ATOM 1058 C CA . ALA B 1 19 ? -3.664 9.07 -13.117 1 41.62 19 ALA B CA 1
ATOM 1059 C C . ALA B 1 19 ? -2.662 8.547 -14.141 1 41.62 19 ALA B C 1
ATOM 1061 O O . ALA B 1 19 ? -2.879 8.664 -15.352 1 41.62 19 ALA B O 1
ATOM 1062 N N . ALA B 1 20 ? -1.438 8.242 -13.812 1 42.31 20 ALA B N 1
ATOM 1063 C CA . ALA B 1 20 ? -0.635 7.82 -14.953 1 42.31 20 ALA B CA 1
ATOM 1064 C C . ALA B 1 20 ? -1.425 6.887 -15.867 1 42.31 20 ALA B C 1
ATOM 1066 O O . ALA B 1 20 ? -1.04 6.66 -17.016 1 42.31 20 ALA B O 1
ATOM 1067 N N . GLU B 1 21 ? -2.389 6.289 -15.391 1 41.44 21 GLU B N 1
ATOM 1068 C CA . GLU B 1 21 ? -3.057 5.496 -16.422 1 41.44 21 GLU B CA 1
ATOM 1069 C C . GLU B 1 21 ? -3.77 6.387 -17.422 1 41.44 21 GLU B C 1
ATOM 1071 O O . GLU B 1 21 ? -3.914 6.02 -18.594 1 41.44 21 GLU B O 1
ATOM 1076 N N . THR B 1 22 ? -4.297 7.465 -17.062 1 36.03 22 THR B N 1
ATOM 1077 C CA . THR B 1 22 ? -5.16 8.047 -18.078 1 36.03 22 THR B CA 1
ATOM 1078 C C . THR B 1 22 ? -4.363 8.984 -18.984 1 36.03 22 THR B C 1
ATOM 1080 O O . THR B 1 22 ? -4.844 9.375 -20.062 1 36.03 22 THR B O 1
ATOM 1083 N N . ALA B 1 23 ? -3.33 9.727 -18.578 1 35.69 23 ALA B N 1
ATOM 1084 C CA . ALA B 1 23 ? -2.863 10.734 -19.531 1 35.69 23 ALA B CA 1
ATOM 1085 C C . ALA B 1 23 ? -1.966 10.117 -20.594 1 35.69 23 ALA B C 1
ATOM 1087 O O . ALA B 1 23 ? -0.758 9.969 -20.391 1 35.69 23 ALA B O 1
ATOM 1088 N N . ALA B 1 24 ? -2.217 9.133 -21.344 1 33.75 24 ALA B N 1
ATOM 1089 C CA . ALA B 1 24 ? -1.504 8.867 -22.594 1 33.75 24 ALA B CA 1
ATOM 1090 C C . ALA B 1 24 ? -1.62 10.039 -23.547 1 33.75 24 ALA B C 1
ATOM 1092 O O . ALA B 1 24 ? -2.676 10.258 -24.141 1 33.75 24 ALA B O 1
ATOM 1093 N N . ALA B 1 25 ? -1.152 11.219 -23.297 1 31.89 25 ALA B N 1
ATOM 1094 C CA . ALA B 1 25 ? -0.992 11.984 -24.516 1 31.89 25 ALA B CA 1
ATOM 1095 C C . ALA B 1 25 ? -0.209 11.195 -25.562 1 31.89 25 ALA B C 1
ATOM 1097 O O . ALA B 1 25 ? 0.668 10.398 -25.219 1 31.89 25 ALA B O 1
ATOM 1098 N N . PRO B 1 26 ? -0.685 11.125 -26.953 1 31.81 26 PRO B N 1
ATOM 1099 C CA . PRO B 1 26 ? -0.074 10.516 -28.141 1 31.81 26 PRO B CA 1
ATOM 1100 C C . PRO B 1 26 ? 1.312 11.078 -28.438 1 31.81 26 PRO B C 1
ATOM 1102 O O . PRO B 1 26 ? 1.809 10.938 -29.562 1 31.81 26 PRO B O 1
ATOM 1105 N N . VAL B 1 27 ? 2.215 11.672 -27.766 1 32.78 27 VAL B N 1
ATOM 1106 C CA . VAL B 1 27 ? 3.334 12.062 -28.609 1 32.78 27 VAL B CA 1
ATOM 1107 C C . VAL B 1 27 ? 3.688 10.914 -29.547 1 32.78 27 VAL B C 1
ATOM 1109 O O . VAL B 1 27 ? 3.373 9.75 -29.266 1 32.78 27 VAL B O 1
ATOM 1112 N N . GLY B 1 28 ? 4.316 11.164 -30.891 1 30.67 28 GLY B N 1
ATOM 1113 C CA . GLY B 1 28 ? 4.738 10.344 -32 1 30.67 28 GLY B CA 1
ATOM 1114 C C . GLY B 1 28 ? 5.324 9.008 -31.578 1 30.67 28 GLY B C 1
ATOM 1115 O O . GLY B 1 28 ? 4.82 7.949 -31.969 1 30.67 28 GLY B O 1
ATOM 1116 N N . GLY B 1 29 ? 6.816 8.922 -31.859 1 29.77 29 GLY B N 1
ATOM 1117 C CA . GLY B 1 29 ? 7.465 7.699 -32.281 1 29.77 29 GLY B CA 1
ATOM 1118 C C . GLY B 1 29 ? 7.074 6.488 -31.469 1 29.77 29 GLY B C 1
ATOM 1119 O O . GLY B 1 29 ? 6.461 6.625 -30.406 1 29.77 29 GLY B O 1
ATOM 1120 N N . GLU B 1 30 ? 7.527 5.141 -32.125 1 29.91 30 GLU B N 1
ATOM 1121 C CA . GLU B 1 30 ? 7.176 3.723 -32.094 1 29.91 30 GLU B CA 1
ATOM 1122 C C . GLU B 1 30 ? 7.051 3.213 -30.656 1 29.91 30 GLU B C 1
ATOM 1124 O O . GLU B 1 30 ? 6.133 2.455 -30.328 1 29.91 30 GLU B O 1
ATOM 1129 N N . ASP B 1 31 ? 8.289 3.086 -30.109 1 29.73 31 ASP B N 1
ATOM 1130 C CA . ASP B 1 31 ? 8.445 2.037 -29.109 1 29.73 31 ASP B CA 1
ATOM 1131 C C . ASP B 1 31 ? 7.57 2.305 -27.891 1 29.73 31 ASP B C 1
ATOM 1133 O O . ASP B 1 31 ? 7.895 3.156 -27.062 1 29.73 31 ASP B O 1
ATOM 1137 N N . GLY B 1 32 ? 6.426 2.732 -28.031 1 30.16 32 GLY B N 1
ATOM 1138 C CA . GLY B 1 32 ? 5.277 2.947 -27.156 1 30.16 32 GLY B CA 1
ATOM 1139 C C . GLY B 1 32 ? 5.266 2.033 -25.953 1 30.16 32 GLY B C 1
ATOM 1140 O O . GLY B 1 32 ? 4.707 0.937 -26 1 30.16 32 GLY B O 1
ATOM 1141 N N . ALA B 1 33 ? 6.402 1.784 -25.594 1 30.61 33 ALA B N 1
ATOM 1142 C CA . ALA B 1 33 ? 6.566 0.866 -24.469 1 30.61 33 ALA B CA 1
ATOM 1143 C C . ALA B 1 33 ? 5.406 0.99 -23.484 1 30.61 33 ALA B C 1
ATOM 1145 O O . ALA B 1 33 ? 4.973 2.1 -23.156 1 30.61 33 ALA B O 1
ATOM 1146 N N . ALA B 1 34 ? 4.227 0.285 -23.688 1 31.34 34 ALA B N 1
ATOM 1147 C CA . ALA B 1 34 ? 3.182 -0.045 -22.734 1 31.34 34 ALA B CA 1
ATOM 1148 C C . ALA B 1 34 ? 3.564 0.416 -21.328 1 31.34 34 ALA B C 1
ATOM 1150 O O . ALA B 1 34 ? 4.5 -0.119 -20.719 1 31.34 34 ALA B O 1
ATOM 1151 N N . ALA B 1 35 ? 3.869 1.593 -21.188 1 34.78 35 ALA B N 1
ATOM 1152 C CA . ALA B 1 35 ? 4.164 2.123 -19.859 1 34.78 35 ALA B CA 1
ATOM 1153 C C . ALA B 1 35 ? 3.523 1.265 -18.766 1 34.78 35 ALA B C 1
ATOM 1155 O O . ALA B 1 35 ? 2.297 1.188 -18.672 1 34.78 35 ALA B O 1
ATOM 1156 N N . ASP B 1 36 ? 3.783 0.047 -18.625 1 37.31 36 ASP B N 1
ATOM 1157 C CA . ASP B 1 36 ? 3.547 -1.035 -17.672 1 37.31 36 ASP B CA 1
ATOM 1158 C C . ASP B 1 36 ? 3.043 -0.493 -16.328 1 37.31 36 ASP B C 1
ATOM 1160 O O . ASP B 1 36 ? 3.564 0.501 -15.828 1 37.31 36 ASP B O 1
ATOM 1164 N N . GLN B 1 37 ? 1.681 -0.21 -16.047 1 49.88 37 GLN B N 1
ATOM 1165 C CA . GLN B 1 37 ? 0.997 0.058 -14.789 1 49.88 37 GLN B CA 1
ATOM 1166 C C . GLN B 1 37 ? 1.943 -0.114 -13.609 1 49.88 37 GLN B C 1
ATOM 1168 O O . GLN B 1 37 ? 2 -1.187 -13 1 49.88 37 GLN B O 1
ATOM 1173 N N . ALA B 1 38 ? 3.221 0.276 -13.664 1 50.75 38 ALA B N 1
ATOM 1174 C CA . ALA B 1 38 ? 4.469 0.075 -12.93 1 50.75 38 ALA B CA 1
ATOM 1175 C C . ALA B 1 38 ? 4.289 0.381 -11.445 1 50.75 38 ALA B C 1
ATOM 1177 O O . ALA B 1 38 ? 3.488 1.241 -11.078 1 50.75 38 ALA B O 1
ATOM 1178 N N . GLU B 1 39 ? 4.309 -0.543 -10.625 1 63.28 39 GLU B N 1
ATOM 1179 C CA . GLU B 1 39 ? 4.516 -0.498 -9.18 1 63.28 39 GLU B CA 1
ATOM 1180 C C . GLU B 1 39 ? 5.395 0.685 -8.781 1 63.28 39 GLU B C 1
ATOM 1182 O O . GLU B 1 39 ? 6.293 1.076 -9.531 1 63.28 39 GLU B O 1
ATOM 1187 N N . HIS B 1 40 ? 4.789 1.528 -7.926 1 71.75 40 HIS B N 1
ATOM 1188 C CA . HIS B 1 40 ? 5.625 2.607 -7.41 1 71.75 40 HIS B CA 1
ATOM 1189 C C . HIS B 1 40 ? 7.012 2.098 -7.035 1 71.75 40 HIS B C 1
ATOM 1191 O O . HIS B 1 40 ? 7.145 1.026 -6.438 1 71.75 40 HIS B O 1
ATOM 1197 N N . SER B 1 41 ? 7.945 2.887 -7.668 1 72.44 41 SER B N 1
ATOM 1198 C CA . SER B 1 41 ? 9.289 2.576 -7.184 1 72.44 41 SER B CA 1
ATOM 1199 C C . SER B 1 41 ? 9.422 2.883 -5.695 1 72.44 41 SER B C 1
ATOM 1201 O O . SER B 1 41 ? 8.602 3.617 -5.133 1 72.44 41 SER B O 1
ATOM 1203 N N . LEU B 1 42 ? 10.383 2.363 -5.098 1 74.94 42 LEU B N 1
ATOM 1204 C CA . LEU B 1 42 ? 10.648 2.609 -3.684 1 74.94 42 LEU B CA 1
ATOM 1205 C C . LEU B 1 42 ? 10.984 4.078 -3.439 1 74.94 42 LEU B C 1
ATOM 1207 O O . LEU B 1 42 ? 10.578 4.652 -2.428 1 74.94 42 LEU B O 1
ATOM 1211 N N . GLU B 1 43 ? 11.75 4.586 -4.391 1 76.69 43 GLU B N 1
ATOM 1212 C CA . GLU B 1 43 ? 12.109 5.996 -4.27 1 76.69 43 GLU B CA 1
ATOM 1213 C C . GLU B 1 43 ? 10.875 6.887 -4.312 1 76.69 43 GLU B C 1
ATOM 1215 O O . GLU B 1 43 ? 10.773 7.859 -3.561 1 76.69 43 GLU B O 1
ATOM 1220 N N . GLU B 1 44 ? 9.977 6.535 -5.152 1 78.88 44 GLU B N 1
ATOM 1221 C CA . GLU B 1 44 ? 8.75 7.309 -5.266 1 78.88 44 GLU B CA 1
ATOM 1222 C C . GLU B 1 44 ? 7.922 7.223 -3.986 1 78.88 44 GLU B C 1
ATOM 1224 O O . GLU B 1 44 ? 7.336 8.219 -3.549 1 78.88 44 GLU B O 1
ATOM 1229 N N . MET B 1 45 ? 7.891 6.102 -3.34 1 81.94 45 MET B N 1
ATOM 1230 C CA . MET B 1 45 ? 7.152 5.902 -2.096 1 81.94 45 MET B CA 1
ATOM 1231 C C . MET B 1 45 ? 7.781 6.699 -0.957 1 81.94 45 MET B C 1
ATOM 1233 O O . MET B 1 45 ? 7.07 7.258 -0.119 1 81.94 45 MET B O 1
ATOM 1237 N N . GLN B 1 46 ? 9.109 6.754 -0.966 1 82.88 46 GLN B N 1
ATOM 1238 C CA . GLN B 1 46 ? 9.812 7.531 0.048 1 82.88 46 GLN B CA 1
ATOM 1239 C C . GLN B 1 46 ? 9.523 9.023 -0.1 1 82.88 46 GLN B C 1
ATOM 1241 O O . GLN B 1 46 ? 9.328 9.719 0.896 1 82.88 46 GLN B O 1
ATOM 1246 N N . GLU B 1 47 ? 9.562 9.422 -1.341 1 81.62 47 GLU B N 1
ATOM 1247 C CA . GLU B 1 47 ? 9.25 10.828 -1.604 1 81.62 47 GLU B CA 1
ATOM 1248 C C . GLU B 1 47 ? 7.836 11.172 -1.146 1 81.62 47 GLU B C 1
ATOM 1250 O O . GLU B 1 47 ? 7.609 12.242 -0.576 1 81.62 47 GLU B O 1
ATOM 1255 N N . ALA B 1 48 ? 6.934 10.242 -1.379 1 85.81 48 ALA B N 1
ATOM 1256 C CA . ALA B 1 48 ? 5.551 10.461 -0.964 1 85.81 48 ALA B CA 1
ATOM 1257 C C . ALA B 1 48 ? 5.438 10.539 0.556 1 85.81 48 ALA B C 1
ATOM 1259 O O . ALA B 1 48 ? 4.719 11.383 1.09 1 85.81 48 ALA B O 1
ATOM 1260 N N . LYS B 1 49 ? 6.098 9.672 1.192 1 86.44 49 LYS B N 1
ATOM 1261 C CA . LYS B 1 49 ? 6.078 9.656 2.652 1 86.44 49 LYS B CA 1
ATOM 1262 C C . LYS B 1 49 ? 6.641 10.953 3.227 1 86.44 49 LYS B C 1
ATOM 1264 O O . LYS B 1 49 ? 6.113 11.484 4.207 1 86.44 49 LYS B O 1
ATOM 1269 N N . GLU B 1 50 ? 7.758 11.422 2.666 1 84.81 50 GLU B N 1
ATOM 1270 C CA . GLU B 1 50 ? 8.359 12.672 3.119 1 84.81 50 GLU B CA 1
ATOM 1271 C C . GLU B 1 50 ? 7.387 13.836 2.969 1 84.81 50 GLU B C 1
ATOM 1273 O O . GLU B 1 50 ? 7.312 14.711 3.838 1 84.81 50 GLU B O 1
ATOM 1278 N N . GLU B 1 51 ? 6.684 13.906 1.793 1 85.69 51 GLU B N 1
ATOM 1279 C CA . GLU B 1 51 ? 5.695 14.961 1.577 1 85.69 51 GLU B CA 1
ATOM 1280 C C . GLU B 1 51 ? 4.543 14.852 2.574 1 85.69 51 GLU B C 1
ATOM 1282 O O . GLU B 1 51 ? 4.086 15.852 3.117 1 85.69 51 GLU B O 1
ATOM 1287 N N . PHE B 1 52 ? 4.148 13.648 2.836 1 89 52 PHE B N 1
ATOM 1288 C CA . PHE B 1 52 ? 3.117 13.406 3.84 1 89 52 PHE B CA 1
ATOM 1289 C C . PHE B 1 52 ? 3.539 13.961 5.195 1 89 52 PHE B C 1
ATOM 1291 O O . PHE B 1 52 ? 2.771 14.672 5.844 1 89 52 PHE B O 1
ATOM 1298 N N . ASP B 1 53 ? 4.727 13.633 5.5 1 88.75 53 ASP B N 1
ATOM 1299 C CA . ASP B 1 53 ? 5.25 14.062 6.793 1 88.75 53 ASP B CA 1
ATOM 1300 C C . ASP B 1 53 ? 5.363 15.578 6.863 1 88.75 53 ASP B C 1
ATOM 1302 O O . ASP B 1 53 ? 5.273 16.172 7.945 1 88.75 53 ASP B O 1
ATOM 1306 N N . SER B 1 54 ? 5.586 16.203 5.762 1 89.19 54 SER B N 1
ATOM 1307 C CA . SER B 1 54 ? 5.684 17.656 5.711 1 89.19 54 SER B CA 1
ATOM 1308 C C . SER B 1 54 ? 4.328 18.312 5.961 1 89.19 54 SER B C 1
ATOM 1310 O O . SER B 1 54 ? 4.258 19.422 6.484 1 89.19 54 SER B O 1
ATOM 1312 N N . ILE B 1 55 ? 3.258 17.672 5.594 1 90.75 55 ILE B N 1
ATOM 1313 C CA . ILE B 1 55 ? 1.908 18.203 5.766 1 90.75 55 ILE B CA 1
ATOM 1314 C C . ILE B 1 55 ? 1.422 17.922 7.188 1 90.75 55 ILE B C 1
ATOM 1316 O O . ILE B 1 55 ? 0.712 18.75 7.773 1 90.75 55 ILE B O 1
ATOM 1320 N N . ASP B 1 56 ? 1.857 16.797 7.641 1 93.5 56 ASP B N 1
ATOM 1321 C CA . ASP B 1 56 ? 1.559 16.438 9.023 1 93.5 56 ASP B CA 1
ATOM 1322 C C . ASP B 1 56 ? 2.373 17.281 10 1 93.5 56 ASP B C 1
ATOM 1324 O O . ASP B 1 56 ? 3.396 16.828 10.516 1 93.5 56 ASP B O 1
ATOM 1328 N N . THR B 1 57 ? 1.932 18.391 10.312 1 92.44 57 THR B N 1
ATOM 1329 C CA . THR B 1 57 ? 2.715 19.406 11.016 1 92.44 57 THR B CA 1
ATOM 1330 C C . THR B 1 57 ? 2.908 19.016 12.477 1 92.44 57 THR B C 1
ATOM 1332 O O . THR B 1 57 ? 3.92 19.359 13.094 1 92.44 57 THR B O 1
ATOM 1335 N N . ASN B 1 58 ? 1.93 18.312 13.07 1 94.81 58 ASN B N 1
ATOM 1336 C CA . ASN B 1 58 ? 2.072 17.938 14.477 1 94.81 58 ASN B CA 1
ATOM 1337 C C . ASN B 1 58 ? 2.711 16.562 14.633 1 94.81 58 ASN B C 1
ATOM 1339 O O . ASN B 1 58 ? 2.916 16.094 15.758 1 94.81 58 ASN B O 1
ATOM 1343 N N . LYS B 1 59 ? 2.9 15.812 13.539 1 92.69 59 LYS B N 1
ATOM 1344 C CA . LYS B 1 59 ? 3.662 14.57 13.453 1 92.69 59 LYS B CA 1
ATOM 1345 C C . LYS B 1 59 ? 2.979 13.445 14.234 1 92.69 59 LYS B C 1
ATOM 1347 O O . LYS B 1 59 ? 3.645 12.648 14.898 1 92.69 59 LYS B O 1
ATOM 1352 N N . ASP B 1 60 ? 1.609 13.469 14.156 1 91.81 60 ASP B N 1
ATOM 1353 C CA . ASP B 1 60 ? 0.897 12.391 14.844 1 91.81 60 ASP B CA 1
ATOM 1354 C C . ASP B 1 60 ? 0.554 11.258 13.883 1 91.81 60 ASP B C 1
ATOM 1356 O O . ASP B 1 60 ? -0.138 10.305 14.258 1 91.81 60 ASP B O 1
ATOM 1360 N N . GLY B 1 61 ? 0.99 11.398 12.609 1 91 61 GLY B N 1
ATOM 1361 C CA . GLY B 1 61 ? 0.8 10.328 11.641 1 91 61 GLY B CA 1
ATOM 1362 C C . GLY B 1 61 ? -0.449 10.5 10.797 1 91 61 GLY B C 1
ATOM 1363 O O . GLY B 1 61 ? -0.784 9.633 9.992 1 91 61 GLY B O 1
ATOM 1364 N N . PHE B 1 62 ? -1.113 11.648 10.984 1 93.88 62 PHE B N 1
ATOM 1365 C CA . PHE B 1 62 ? -2.326 11.914 10.219 1 93.88 62 PHE B CA 1
ATOM 1366 C C . PHE B 1 62 ? -2.305 13.32 9.641 1 93.88 62 PHE B C 1
ATOM 1368 O O . PHE B 1 62 ? -1.734 14.234 10.242 1 93.88 62 PHE B O 1
ATOM 1375 N N . VAL B 1 63 ? -2.875 13.414 8.477 1 94.56 63 VAL B N 1
ATOM 1376 C CA . VAL B 1 63 ? -3.107 14.719 7.875 1 94.56 63 VAL B CA 1
ATOM 1377 C C . VAL B 1 63 ? -4.57 15.125 8.055 1 94.56 63 VAL B C 1
ATOM 1379 O O . VAL B 1 63 ? -5.477 14.352 7.727 1 94.56 63 VAL B O 1
ATOM 1382 N N . THR B 1 64 ? -4.727 16.219 8.633 1 96.44 64 THR B N 1
ATOM 1383 C CA . THR B 1 64 ? -6.07 16.766 8.82 1 96.44 64 THR B CA 1
ATOM 1384 C C . THR B 1 64 ? -6.297 17.984 7.934 1 96.44 64 THR B C 1
ATOM 1386 O O . THR B 1 64 ? -5.355 18.484 7.32 1 96.44 64 THR B O 1
ATOM 1389 N N . ARG B 1 65 ? -7.57 18.375 7.91 1 94.12 65 ARG B N 1
ATOM 1390 C CA . ARG B 1 65 ? -7.883 19.562 7.137 1 94.12 65 ARG B CA 1
ATOM 1391 C C . ARG B 1 65 ? -7.191 20.797 7.727 1 94.12 65 ARG B C 1
ATOM 1393 O O . ARG B 1 65 ? -6.711 21.656 6.988 1 94.12 65 ARG B O 1
ATOM 1400 N N . GLU B 1 66 ? -7.137 20.922 9.023 1 95.62 66 GLU B N 1
ATOM 1401 C CA . GLU B 1 66 ? -6.488 22.047 9.711 1 95.62 66 GLU B CA 1
ATOM 1402 C C . GLU B 1 66 ? -5.012 22.141 9.336 1 95.62 66 GLU B C 1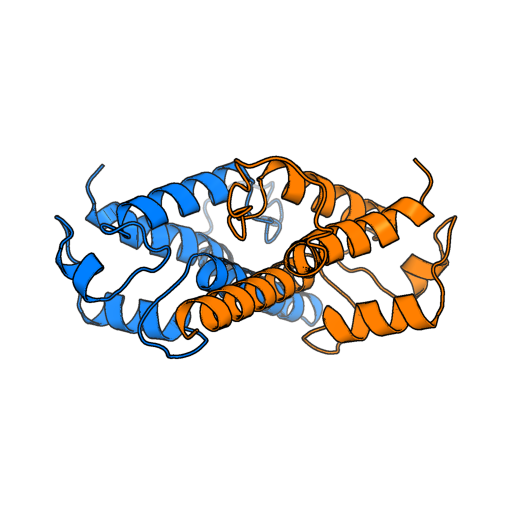
ATOM 1404 O O . GLU B 1 66 ? -4.484 23.234 9.133 1 95.62 66 GLU B O 1
ATOM 1409 N N . GLU B 1 67 ? -4.391 21.031 9.266 1 96.25 67 GLU B N 1
ATOM 1410 C CA . GLU B 1 67 ? -2.971 21 8.922 1 96.25 67 GLU B CA 1
ATOM 1411 C C . GLU B 1 67 ? -2.744 21.453 7.477 1 96.25 67 GLU B C 1
ATOM 1413 O O . GLU B 1 67 ? -1.742 22.094 7.172 1 96.25 67 GLU B O 1
ATOM 1418 N N . ILE B 1 68 ? -3.668 21.094 6.613 1 92 68 ILE B N 1
ATOM 1419 C CA . ILE B 1 68 ? -3.566 21.531 5.227 1 92 68 ILE B CA 1
ATOM 1420 C C . ILE B 1 68 ? -3.707 23.062 5.156 1 92 68 ILE B C 1
ATOM 1422 O O . ILE B 1 68 ? -2.982 23.719 4.41 1 92 68 ILE B O 1
ATOM 1426 N N . LEU B 1 69 ? -4.578 23.594 6.012 1 90.44 69 LEU B N 1
ATOM 1427 C CA . LEU B 1 69 ? -4.844 25.031 6.012 1 90.44 69 LEU B CA 1
ATOM 1428 C C . LEU B 1 69 ? -3.674 25.797 6.609 1 90.44 69 LEU B C 1
ATOM 1430 O O . LEU B 1 69 ? -3.568 27.016 6.43 1 90.44 69 LEU B O 1
ATOM 1434 N N . GLU B 1 70 ? -2.807 25.094 7.328 1 89.69 70 GLU B N 1
ATOM 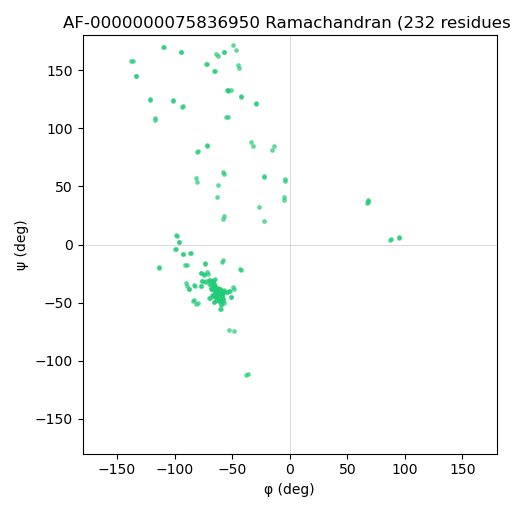1435 C CA . GLU B 1 70 ? -1.646 25.719 7.953 1 89.69 70 GLU B CA 1
ATOM 1436 C C . GLU B 1 70 ? -0.469 25.797 6.988 1 89.69 70 GLU B C 1
ATOM 1438 O O . GLU B 1 70 ? 0.516 26.484 7.25 1 89.69 70 GLU B O 1
ATOM 1443 N N . MET B 1 71 ? -0.651 25.172 5.871 1 83.62 71 MET B N 1
ATOM 1444 C CA . MET B 1 71 ? 0.43 25.172 4.891 1 83.62 71 MET B CA 1
ATOM 1445 C C . MET B 1 71 ? 0.57 26.547 4.242 1 83.62 71 MET B C 1
ATOM 1447 O O . MET B 1 71 ? -0.354 27.359 4.293 1 83.62 71 MET B O 1
ATOM 1451 N N . ASP B 1 72 ? 1.79 26.797 3.758 1 84.94 72 ASP B N 1
ATOM 1452 C CA . ASP B 1 72 ? 2.035 28.078 3.092 1 84.94 72 ASP B CA 1
ATOM 1453 C C . ASP B 1 72 ? 1.132 28.234 1.87 1 84.94 72 ASP B C 1
ATOM 1455 O O . ASP B 1 72 ? 0.608 29.328 1.619 1 84.94 72 ASP B O 1
ATOM 1459 N N . GLU B 1 73 ? 0.935 27.156 1.164 1 79.56 73 GLU B N 1
ATOM 1460 C CA . GLU B 1 73 ? 0.064 27.109 -0.007 1 79.56 73 GLU B CA 1
ATOM 1461 C C . GLU B 1 73 ? -1.114 26.156 0.216 1 79.56 73 GLU B C 1
ATOM 1463 O O . GLU B 1 73 ? -0.945 24.938 0.229 1 79.56 73 GLU B O 1
ATOM 1468 N N . VAL B 1 74 ? -2.283 26.812 0.362 1 81 74 VAL B N 1
ATOM 1469 C CA . VAL B 1 74 ? -3.471 26.031 0.685 1 81 74 VAL B CA 1
ATOM 1470 C C . VAL B 1 74 ? -4.211 25.672 -0.598 1 81 74 VAL B C 1
ATOM 1472 O O . VAL B 1 74 ? -4.531 26.531 -1.41 1 81 74 VAL B O 1
ATOM 1475 N N . PRO B 1 75 ? -4.312 24.422 -0.825 1 80.62 75 PRO B N 1
ATOM 1476 C CA . PRO B 1 75 ? -5.109 24.016 -1.984 1 80.62 75 PRO B CA 1
ATOM 1477 C C . PRO B 1 75 ? -6.539 24.547 -1.937 1 80.62 75 PRO B C 1
ATOM 1479 O O . PRO B 1 75 ? -6.984 25.047 -0.896 1 80.62 75 PRO B O 1
ATOM 1482 N N . GLU B 1 76 ? -7.152 24.438 -3.146 1 82.44 76 GLU B N 1
ATOM 1483 C CA . GLU B 1 76 ? -8.555 24.828 -3.205 1 82.44 76 GLU B CA 1
ATOM 1484 C C . GLU B 1 76 ? -9.422 23.906 -2.354 1 82.44 76 GLU B C 1
ATOM 1486 O O . GLU B 1 76 ? -9.078 22.75 -2.135 1 82.44 76 GLU B O 1
ATOM 1491 N N . ALA B 1 77 ? -10.484 24.484 -1.837 1 86.19 77 ALA B N 1
ATOM 1492 C CA . ALA B 1 77 ? -11.375 23.75 -0.951 1 86.19 77 ALA B CA 1
ATOM 1493 C C . ALA B 1 77 ? -11.867 22.469 -1.617 1 86.19 77 ALA B C 1
ATOM 1495 O O . ALA B 1 77 ? -11.977 21.422 -0.968 1 86.19 77 ALA B O 1
ATOM 1496 N N . ASP B 1 78 ? -12.18 22.609 -2.939 1 86.69 78 ASP B N 1
ATOM 1497 C CA . ASP B 1 78 ? -12.664 21.438 -3.66 1 86.69 78 ASP B CA 1
ATOM 1498 C C . ASP B 1 78 ? -11.594 20.344 -3.699 1 86.69 78 ASP B C 1
ATOM 1500 O O . ASP B 1 78 ? -11.914 19.156 -3.584 1 86.69 78 ASP B O 1
ATOM 1504 N N . GLU B 1 79 ? -10.344 20.75 -3.854 1 83.94 79 GLU B N 1
ATOM 1505 C CA . GLU B 1 79 ? -9.234 19.812 -3.9 1 83.94 79 GLU B CA 1
ATOM 1506 C C . GLU B 1 79 ? -9.031 19.125 -2.551 1 83.94 79 GLU B C 1
ATOM 1508 O O . GLU B 1 79 ? -8.766 17.922 -2.492 1 83.94 79 GLU B O 1
ATOM 1513 N N . VAL B 1 80 ? -9.188 19.828 -1.517 1 89.38 80 VAL B N 1
ATOM 1514 C CA . VAL B 1 80 ? -9.07 19.266 -0.174 1 89.38 80 VAL B CA 1
ATOM 1515 C C . VAL B 1 80 ? -10.195 18.281 0.077 1 89.38 80 VAL B C 1
ATOM 1517 O O . VAL B 1 80 ? -9.969 17.172 0.584 1 89.38 80 VAL B O 1
ATOM 1520 N N . GLN B 1 81 ? -11.391 18.672 -0.326 1 89.88 81 GLN B N 1
ATOM 1521 C CA . GLN B 1 81 ? -12.547 17.797 -0.157 1 89.88 81 GLN B CA 1
ATOM 1522 C C . GLN B 1 81 ? -12.352 16.484 -0.906 1 89.88 81 GLN B C 1
ATOM 1524 O O . GLN B 1 81 ? -12.633 15.414 -0.37 1 89.88 81 GLN B O 1
ATOM 1529 N N . GLU B 1 82 ? -11.852 16.625 -2.131 1 86.19 82 GLU B N 1
ATOM 1530 C CA . GLU B 1 82 ? -11.609 15.438 -2.939 1 86.19 82 GLU B CA 1
ATOM 1531 C C . GLU B 1 82 ? -10.562 14.531 -2.297 1 86.19 82 GLU B C 1
ATOM 1533 O O . GLU B 1 82 ? -10.695 13.312 -2.324 1 86.19 82 GLU B O 1
ATOM 1538 N N . PHE B 1 83 ? -9.578 15.172 -1.719 1 87.56 83 PHE B N 1
ATOM 1539 C CA . PHE B 1 83 ? -8.523 14.422 -1.049 1 87.56 83 PHE B CA 1
ATOM 1540 C C . PHE B 1 83 ? -9.094 13.562 0.073 1 87.56 83 PHE B C 1
ATOM 1542 O O . PHE B 1 83 ? -8.805 12.367 0.155 1 87.56 83 PHE B O 1
ATOM 1549 N N . PHE B 1 84 ? -9.914 14.109 0.818 1 91.81 84 PHE B N 1
ATOM 1550 C CA . PHE B 1 84 ? -10.438 13.391 1.971 1 91.81 84 PHE B CA 1
ATOM 1551 C C . PHE B 1 84 ? -11.477 12.367 1.54 1 91.81 84 PHE B C 1
ATOM 1553 O O . PHE B 1 84 ? -11.609 11.305 2.158 1 91.81 84 PHE B O 1
ATOM 1560 N N . GLU B 1 85 ? -12.18 12.703 0.468 1 91 85 GLU B N 1
ATOM 1561 C CA . GLU B 1 85 ? -13.141 11.742 -0.054 1 91 85 GLU B CA 1
ATOM 1562 C C . GLU B 1 85 ? -12.445 10.5 -0.605 1 91 85 GLU B C 1
ATOM 1564 O O . GLU B 1 85 ? -12.984 9.391 -0.537 1 91 85 GLU B O 1
ATOM 1569 N N . THR B 1 86 ? -11.25 10.672 -1.121 1 88.88 86 THR B N 1
ATOM 1570 C CA . THR B 1 86 ? -10.516 9.594 -1.776 1 88.88 86 THR B CA 1
ATOM 1571 C C . THR B 1 86 ? -9.711 8.797 -0.759 1 88.88 86 THR B C 1
ATOM 1573 O O . THR B 1 86 ? -9.711 7.562 -0.794 1 88.88 86 THR B O 1
ATOM 1576 N N . TYR B 1 87 ? -9.133 9.539 0.231 1 91.5 87 TYR B N 1
ATOM 1577 C CA . TYR B 1 87 ? -8.07 8.859 0.962 1 91.5 87 TYR B CA 1
ATOM 1578 C C . TYR B 1 87 ? -8.477 8.609 2.408 1 91.5 87 TYR B C 1
ATOM 1580 O O . TYR B 1 87 ? -7.844 7.809 3.105 1 91.5 87 TYR B O 1
ATOM 1588 N N . ASP B 1 88 ? -9.477 9.375 2.842 1 93.56 88 ASP B N 1
ATOM 1589 C CA . ASP B 1 88 ? -10.016 9.07 4.164 1 93.56 88 ASP B CA 1
ATOM 1590 C C . ASP B 1 88 ? -10.984 7.895 4.105 1 93.56 88 ASP B C 1
ATOM 1592 O O . ASP B 1 88 ? -12.203 8.086 4.199 1 93.56 88 ASP B O 1
ATOM 1596 N N . THR B 1 89 ? -10.453 6.758 4.062 1 90.19 89 THR B N 1
ATOM 1597 C CA . THR B 1 89 ? -11.227 5.566 3.738 1 90.19 89 THR B CA 1
ATOM 1598 C C . THR B 1 89 ? -12.062 5.121 4.938 1 90.19 89 THR B C 1
ATOM 1600 O O . THR B 1 89 ? -13.047 4.398 4.781 1 90.19 89 THR B O 1
ATOM 1603 N N . ASN B 1 90 ? -11.609 5.488 6.09 1 92.5 90 ASN B N 1
ATOM 1604 C CA . ASN B 1 90 ? -12.375 5.059 7.254 1 92.5 90 ASN B CA 1
ATOM 1605 C C . ASN B 1 90 ? -13.289 6.172 7.766 1 92.5 90 ASN B C 1
ATOM 1607 O O . ASN B 1 90 ? -13.953 6.012 8.789 1 92.5 90 ASN B O 1
ATOM 1611 N N . SER B 1 91 ? -13.25 7.355 7.199 1 94.88 91 SER B N 1
ATOM 1612 C CA . SER B 1 91 ? -14.148 8.484 7.398 1 94.88 91 SER B CA 1
ATOM 1613 C C . SER B 1 91 ? -14.016 9.062 8.805 1 94.88 91 SER B C 1
ATOM 1615 O O . SER B 1 91 ? -15.016 9.461 9.414 1 94.88 91 SER B O 1
ATOM 1617 N N . ASP B 1 92 ? -12.766 9.039 9.289 1 95.31 92 ASP B N 1
ATOM 1618 C CA . ASP B 1 92 ? -12.602 9.57 10.633 1 95.31 92 ASP B CA 1
ATOM 1619 C C . ASP B 1 92 ? -12.102 11.016 10.594 1 95.31 92 ASP B C 1
ATOM 1621 O O . ASP B 1 92 ? -11.758 11.586 11.633 1 95.31 92 ASP B O 1
ATOM 1625 N N . GLY B 1 93 ? -12.055 11.594 9.461 1 95.56 93 GLY B N 1
ATOM 1626 C CA . GLY B 1 93 ? -11.75 13 9.297 1 95.56 93 GLY B CA 1
ATOM 1627 C C . GLY B 1 93 ? -10.258 13.281 9.195 1 95.56 93 GLY B C 1
ATOM 1628 O O . GLY B 1 93 ? -9.844 14.438 9.117 1 95.56 93 GLY B O 1
ATOM 1629 N N . LYS B 1 94 ? -9.453 12.281 9.18 1 96.19 94 LYS B N 1
ATOM 1630 C CA . LYS B 1 94 ? -8.008 12.398 8.984 1 96.19 94 LYS B CA 1
ATOM 1631 C C . LYS B 1 94 ? -7.496 11.336 8.016 1 96.19 94 LYS B C 1
ATOM 1633 O O . LYS B 1 94 ? -8.195 10.359 7.73 1 96.19 94 LYS B O 1
ATOM 1638 N N . VAL B 1 95 ? -6.355 11.641 7.449 1 94.38 95 VAL B N 1
ATOM 1639 C CA . VAL B 1 95 ? -5.777 10.727 6.473 1 94.38 95 VAL B CA 1
ATOM 1640 C C . VAL B 1 95 ? -4.391 10.281 6.934 1 94.38 95 VAL B C 1
ATOM 1642 O O . VAL B 1 95 ? -3.545 11.117 7.266 1 94.38 95 VAL B O 1
ATOM 1645 N N . SER B 1 96 ? -4.227 8.953 7.023 1 92.81 96 SER B N 1
ATOM 1646 C CA . SER B 1 96 ? -2.895 8.414 7.281 1 92.81 96 SER B CA 1
ATOM 1647 C C . SER B 1 96 ? -2.186 8.047 5.984 1 92.81 96 SER B C 1
ATOM 1649 O O . SER B 1 96 ? -2.822 7.93 4.934 1 92.81 96 SER B O 1
ATOM 1651 N N . PHE B 1 97 ? -0.914 7.848 6.098 1 91.44 97 PHE B N 1
ATOM 1652 C CA . PHE B 1 97 ? -0.174 7.41 4.918 1 91.44 97 PHE B CA 1
ATOM 1653 C C . PHE B 1 97 ? -0.623 6.02 4.484 1 91.44 97 PHE B C 1
ATOM 1655 O O . PHE B 1 97 ? -0.667 5.719 3.289 1 91.44 97 PHE B O 1
ATOM 1662 N N . ASP B 1 98 ? -0.97 5.23 5.449 1 89.94 98 ASP B N 1
ATOM 1663 C CA . ASP B 1 98 ? -1.437 3.883 5.133 1 89.94 98 ASP B CA 1
ATOM 1664 C C . ASP B 1 98 ? -2.742 3.924 4.344 1 89.94 98 ASP B C 1
ATOM 1666 O O . ASP B 1 98 ? -2.953 3.111 3.441 1 89.94 98 ASP B O 1
ATOM 1670 N N . GLU B 1 99 ? -3.568 4.848 4.699 1 92.88 99 GLU B N 1
ATOM 1671 C CA . GLU B 1 99 ? -4.805 5 3.936 1 92.88 99 GLU B CA 1
ATOM 1672 C C . GLU B 1 99 ? -4.516 5.387 2.488 1 92.88 99 GLU B C 1
ATOM 1674 O O . GLU B 1 99 ? -5.164 4.891 1.566 1 92.88 99 GLU B O 1
ATOM 1679 N N . ILE B 1 100 ? -3.539 6.215 2.32 1 91.19 100 ILE B N 1
ATOM 1680 C CA . ILE B 1 100 ? -3.154 6.641 0.979 1 91.19 100 ILE B CA 1
ATOM 1681 C C . ILE B 1 100 ? -2.609 5.449 0.196 1 91.19 100 ILE B C 1
ATOM 1683 O O . ILE B 1 100 ? -3.004 5.215 -0.949 1 91.19 100 ILE B O 1
ATOM 1687 N N . VAL B 1 101 ? -1.698 4.746 0.813 1 88.62 101 VAL B N 1
ATOM 1688 C CA . VAL B 1 101 ? -1.075 3.592 0.174 1 88.62 101 VAL B CA 1
ATOM 1689 C C . VAL B 1 101 ? -2.145 2.568 -0.2 1 88.62 101 VAL B C 1
ATOM 1691 O O . VAL B 1 101 ? -2.139 2.033 -1.311 1 88.62 101 VAL B O 1
ATOM 1694 N N . ALA B 1 102 ? -3.076 2.312 0.704 1 90.19 102 ALA B N 1
ATOM 1695 C CA . ALA B 1 102 ? -4.137 1.342 0.445 1 90.19 102 ALA B CA 1
ATOM 1696 C C . ALA B 1 102 ? -5.016 1.786 -0.72 1 90.19 102 ALA B C 1
ATOM 1698 O O . ALA B 1 102 ? -5.316 0.994 -1.616 1 90.19 102 ALA B O 1
ATOM 1699 N N . ALA B 1 103 ? -5.387 2.992 -0.731 1 89.38 103 ALA B N 1
ATOM 1700 C CA . ALA B 1 103 ? -6.25 3.514 -1.787 1 89.38 103 ALA B CA 1
ATOM 1701 C C . ALA B 1 103 ? -5.562 3.441 -3.146 1 89.38 103 ALA B C 1
ATOM 1703 O O . ALA B 1 103 ? -6.176 3.049 -4.141 1 89.38 103 ALA B O 1
ATOM 1704 N N . ASP B 1 104 ? -4.297 3.781 -3.129 1 87.75 104 ASP B N 1
ATOM 1705 C CA . ASP B 1 104 ? -3.541 3.736 -4.379 1 87.75 104 ASP B CA 1
ATOM 1706 C C . ASP B 1 104 ? -3.438 2.307 -4.902 1 87.75 104 ASP B C 1
ATOM 1708 O O . ASP B 1 104 ? -3.65 2.061 -6.094 1 87.75 104 ASP B O 1
ATOM 1712 N N . ALA B 1 105 ? -3.082 1.437 -4.027 1 88.12 105 ALA B N 1
ATOM 1713 C CA . ALA B 1 105 ? -2.945 0.039 -4.426 1 88.12 105 ALA B CA 1
ATOM 1714 C C . ALA B 1 105 ? -4.262 -0.511 -4.961 1 88.12 105 ALA B C 1
ATOM 1716 O O . ALA B 1 105 ? -4.281 -1.241 -5.957 1 88.12 105 ALA B O 1
ATOM 1717 N N . LEU B 1 106 ? -5.355 -0.179 -4.336 1 89.38 106 LEU B N 1
ATOM 1718 C CA . LEU B 1 106 ? -6.668 -0.641 -4.773 1 89.38 106 LEU B CA 1
ATOM 1719 C C . LEU B 1 106 ? -7.02 -0.064 -6.141 1 89.38 106 LEU B C 1
ATOM 1721 O O . LEU B 1 106 ? -7.598 -0.757 -6.98 1 89.38 106 LEU B O 1
ATOM 1725 N N . LEU B 1 107 ? -6.641 1.168 -6.266 1 84.25 107 LEU B N 1
ATOM 1726 C CA . LEU B 1 107 ? -6.891 1.794 -7.559 1 84.25 107 LEU B CA 1
ATOM 1727 C C . LEU B 1 107 ? -6.082 1.116 -8.656 1 84.25 107 LEU B C 1
ATOM 1729 O O . LEU B 1 107 ? -6.582 0.908 -9.766 1 84.25 107 LEU B O 1
ATOM 1733 N N . ARG B 1 108 ? -4.883 0.773 -8.375 1 84.81 108 ARG B N 1
ATOM 1734 C CA . ARG B 1 108 ? -4.035 0.114 -9.367 1 84.81 108 ARG B CA 1
ATOM 1735 C C . ARG B 1 108 ? -4.562 -1.279 -9.695 1 84.81 108 ARG B C 1
ATOM 1737 O O . ARG B 1 108 ? -4.57 -1.686 -10.859 1 84.81 108 ARG B O 1
ATOM 1744 N N . GLU B 1 109 ? -4.934 -1.954 -8.625 1 86.06 109 GLU B N 1
ATOM 1745 C CA . GLU B 1 109 ? -5.484 -3.287 -8.844 1 86.06 109 GLU B CA 1
ATOM 1746 C C . GLU B 1 109 ? -6.699 -3.234 -9.773 1 86.06 109 GLU B C 1
ATOM 1748 O O . GLU B 1 109 ? -6.852 -4.082 -10.648 1 86.06 109 GLU B O 1
ATOM 1753 N N . GLU B 1 110 ? -7.562 -2.246 -9.609 1 84.19 110 GLU B N 1
ATOM 1754 C CA . GLU B 1 110 ? -8.742 -2.09 -10.453 1 84.19 110 GLU B CA 1
ATOM 1755 C C . GLU B 1 110 ? -8.352 -1.858 -11.906 1 84.19 110 GLU B C 1
ATOM 1757 O O . GLU B 1 110 ? -9.008 -2.363 -12.82 1 84.19 110 GLU B O 1
ATOM 1762 N N . THR B 1 111 ? -7.375 -1.089 -12.055 1 80.81 111 THR B N 1
ATOM 1763 C CA . THR B 1 111 ? -6.906 -0.786 -13.398 1 80.81 111 THR B CA 1
ATOM 1764 C C . THR B 1 111 ? -6.359 -2.041 -14.078 1 80.81 111 THR B C 1
ATOM 1766 O O . THR B 1 111 ? -6.609 -2.271 -15.266 1 80.81 111 THR B O 1
ATOM 1769 N N . LYS B 1 112 ? -5.609 -2.832 -13.336 1 81.06 112 LYS B N 1
ATOM 1770 C CA . LYS B 1 112 ? -5.074 -4.086 -13.859 1 81.06 112 LYS B CA 1
ATOM 1771 C C . LYS B 1 112 ? -6.195 -5.02 -14.305 1 81.06 112 LYS B C 1
ATOM 1773 O O . LYS B 1 112 ? -6.09 -5.672 -15.352 1 81.06 112 LYS B O 1
ATOM 1778 N N . GLN B 1 113 ? -7.203 -5.066 -13.469 1 82.19 113 GLN B N 1
ATOM 1779 C CA . GLN B 1 113 ? -8.328 -5.953 -13.766 1 82.19 113 GLN B CA 1
ATOM 1780 C C . GLN B 1 113 ? -9.086 -5.484 -15 1 82.19 113 GLN B C 1
ATOM 1782 O O . GLN B 1 113 ? -9.539 -6.305 -15.805 1 82.19 113 GLN B O 1
ATOM 1787 N N . GLN B 1 114 ? -9.211 -4.277 -15.141 1 80.56 114 GLN B N 1
ATOM 1788 C CA . GLN B 1 114 ? -9.914 -3.738 -16.297 1 80.56 114 GLN B CA 1
ATOM 1789 C C . GLN B 1 114 ? -9.164 -4.047 -17.594 1 80.56 114 GLN B C 1
ATOM 1791 O O . GLN B 1 114 ? -9.773 -4.402 -18.594 1 80.56 114 GLN B O 1
ATOM 1796 N N . LYS B 1 115 ? -7.934 -4.043 -17.578 1 76 115 LYS B N 1
ATOM 1797 C CA . LYS B 1 115 ? -7.113 -4.281 -18.766 1 76 115 LYS B CA 1
ATOM 1798 C C . LYS B 1 115 ? -7.066 -5.77 -19.109 1 76 115 LYS B C 1
ATOM 1800 O O . LYS B 1 115 ? -6.93 -6.137 -20.281 1 76 115 LYS B O 1
ATOM 1805 N N . SER B 1 116 ? -7.059 -6.551 -18.047 1 72.88 116 SER B N 1
ATOM 1806 C CA . SER B 1 116 ? -6.98 -7.988 -18.266 1 72.88 116 SER B CA 1
ATOM 1807 C C . SER B 1 116 ? -8.289 -8.531 -18.844 1 72.88 116 SER B C 1
ATOM 1809 O O . SER B 1 116 ? -8.312 -9.602 -19.438 1 72.88 116 SER B O 1
ATOM 1811 N N . THR B 1 117 ? -9.383 -7.918 -18.625 1 67.38 117 THR B N 1
ATOM 1812 C CA . THR B 1 117 ? -10.68 -8.367 -19.109 1 67.38 117 THR B CA 1
ATOM 1813 C C . THR B 1 117 ? -10.969 -7.785 -20.5 1 67.38 117 THR B C 1
ATOM 1815 O O . THR B 1 117 ? -11.844 -8.281 -21.219 1 67.38 117 THR B O 1
ATOM 1818 N N . GLU B 1 118 ? -10.312 -6.801 -20.906 1 55.84 118 GLU B N 1
ATOM 1819 C CA . GLU B 1 118 ? -10.531 -6.293 -22.25 1 55.84 118 GLU B CA 1
ATOM 1820 C C . GLU B 1 118 ? -9.648 -7.023 -23.266 1 55.84 118 GLU B C 1
ATOM 1822 O O . GLU B 1 118 ? -10.109 -7.398 -24.344 1 55.84 118 GLU B O 1
#

pLDDT: mean 71.89, std 22.82, range [29.17, 96.44]

Nearest PDB structures (foldseek):
  5b8i-assembly1_B  TM=7.976E-01  e=1.905E-01  Coccidioides immitis RS
  5dvr-assembly1_A  TM=5.029E-01  e=4.464E-02  Toxoplasma gondii
  3l19-assembly1_A  TM=5.283E-01  e=4.212E-02  Cryptosporidium parvum Iowa II
  7u0u-assembly1_A  TM=6.185E-01  e=1.345E-01  Aspergillus fumigatus
  4nsd-assembly2_B-3  TM=6.404E-01  e=5.414E-01  Homo sapiens

Secondary structure (DSSP, 8-state):
--HHHHHHHHHHHHHHHHHTTT-----S-S-----------HHHHHHHHHHHHHH-TT-SSEEEHHHHHTSSSPPPHHHHHHHHHHH-TT-SSEEEHHHHHHHHHHHHHHHHHHHHH-/--HHHHHHHHHHHHHHHHHTTT-----S-S-----------HHHHHHHHHHHHHH-TT-SSEEEHHHHHTSSSPPPHHHHHHHHHHH-TT-SSEEEHHHHHHHHHHHHHHHHHHHHH-

Sequence (236 aa):
MRPLKRLLLLVGLLSLLIAAETAAAPVGGEDGAAADQAEHSLEEMQEAKEEFDSIDTNKDGFVTREEILEMDEVPEADEVQEFFETYDTNSDGKVSFDEIVAADALLREETKQQKSTEMRPLKRLLLLVGLLSLLIAAETAAAPVGGEDGAAADQAEHSLEEMQEAKEEFDSIDTNKDGFVTREEILEMDEVPEADEVQEFFETYDTNSDGKVSFDEIVAADALLREETKQQKSTE

Foldseek 3Di:
DALQVLVCCLVVLLVCLLCVVPPPPPDDDDPVPVPPNDDDDPVSLVSNVVSQCVLVPVRPQKHAQVSLVVGPDRDDPVVVVVVCVQQVVVPPRIGGSVSSVVSSVVSSVVVVVVVVVD/DALQVLVCCLVVLLVCLLCVVPPPPPDDDDPVPPPPNDDDDPVSLVSNVVSQCVLVPVRPQKHAQVSLVVGPDRDDPVVVVVVCVQQVVVPPRIGGSVSSVVSSVVSSVVVVVVVVVD

Radius of gyration: 19.33 Å; Cα contacts (8 Å, |Δi|>4): 235; chains: 2; bounding box: 31×55×62 Å

Solvent-accessible surface area (backbone atoms only — not comparable to full-atom values): 13474 Å² total; per-residue (Å²): 130,62,56,37,56,35,53,44,34,40,47,34,51,48,37,46,65,59,41,59,72,68,70,71,73,74,80,80,84,77,86,65,64,71,77,61,91,65,70,78,49,56,68,56,51,51,52,44,50,53,46,50,53,65,44,17,75,83,68,80,64,44,39,38,67,69,39,46,65,68,39,90,36,57,73,54,68,68,57,52,50,51,47,44,69,63,27,22,77,81,68,76,72,45,29,36,64,35,35,42,51,17,44,47,22,49,51,51,44,51,52,53,52,54,59,72,73,103,132,62,56,38,56,36,53,44,35,39,47,36,50,47,36,46,64,58,42,59,73,68,69,69,73,73,80,80,81,79,85,62,64,72,75,61,91,65,72,79,50,58,67,56,51,50,52,45,50,54,44,50,54,66,44,15,74,85,68,78,63,43,38,39,68,68,38,46,64,66,38,89,38,57,74,54,68,69,56,52,51,50,48,45,68,63,27,21,77,82,70,76,72,44,30,36,66,35,34,43,51,17,44,49,23,50,51,48,46,51,53,52,51,55,59,72,72,105